Protein AF-A0A9N9PGK3-F1 (afdb_monomer_lite)

pLDDT: mean 78.23, std 16.12, range [31.42, 96.44]

Radius of gyration: 24.29 Å; chains: 1; bounding box: 51×42×62 Å

Foldseek 3Di:
DPDLVVLQVVVCVPCPPPVNVVVLVPAAEEDADDPPNLVSLVQLLVCCVPCPPVDPRDPSSVSYDRDHDPVRVVQCVLQVVCLVPVVVLQVVVCVVVPPDGADSRHDSVSSVVSVVCVVVVCVVCVCVVVVVVCPVVVVVLLVVLCVVCPPVWDFDDDPPFIWIQDRSVNDTDGPVPDDLDDDDPDDWDPPAPGDDPDGPDDPDDDDD

Secondary structure (DSSP, 8-state):
--SHHHHHHHHHHHHTSHHHHHHHHH--EEEE--TTHHHHHHHHHHHHHHHGGGSS--GGGGGEEEE--HHHHHHHHHHHHHHHTHHHHHHHHHHHHTTPPPPSS--HHHHHHHHHHHHHHHHHHHHHHHSSTHHHHHHHHHHHHHHHTTT--EEEEETTEEEEEETTTTEEEEGGGS-TTS--SSPPPSSSSS--SS----------

Organism: NCBI:txid1348616

Structure (mmCIF, N/CA/C/O backbone):
data_AF-A0A9N9PGK3-F1
#
_entry.id   AF-A0A9N9PGK3-F1
#
loop_
_atom_site.group_PDB
_atom_site.id
_atom_site.type_symbol
_atom_site.label_atom_id
_atom_site.label_alt_id
_atom_site.label_comp_id
_atom_site.label_asym_id
_atom_site.label_entity_id
_atom_site.label_seq_id
_atom_site.pdbx_PDB_ins_code
_atom_site.Cartn_x
_atom_site.Cartn_y
_atom_site.Cartn_z
_atom_site.occupancy
_atom_site.B_iso_or_equiv
_atom_site.auth_seq_id
_atom_site.auth_comp_id
_atom_site.auth_asym_id
_atom_site.auth_atom_id
_atom_site.pdbx_PDB_model_num
ATOM 1 N N . LEU A 1 1 ? -9.324 -6.223 -19.507 1.00 62.16 1 LEU A N 1
ATOM 2 C CA . LEU A 1 1 ? -8.079 -6.910 -19.917 1.00 62.16 1 LEU A CA 1
ATOM 3 C C . LEU A 1 1 ? -7.833 -8.065 -18.956 1.00 62.16 1 LEU A C 1
ATOM 5 O O . LEU A 1 1 ? -7.739 -7.811 -17.762 1.00 62.16 1 LEU A O 1
ATOM 9 N N . HIS A 1 2 ? -7.769 -9.306 -19.444 1.00 76.88 2 HIS A N 1
ATOM 10 C CA . HIS A 1 2 ? -7.703 -10.498 -18.578 1.00 76.88 2 HIS A CA 1
ATOM 11 C C . HIS A 1 2 ? -6.480 -11.397 -18.832 1.00 76.88 2 HIS A C 1
ATOM 13 O O . HIS A 1 2 ? -6.381 -12.463 -18.239 1.00 76.88 2 HIS A O 1
ATOM 19 N N . SER A 1 3 ? -5.537 -10.973 -19.677 1.00 83.50 3 SER A N 1
ATOM 20 C CA . SER A 1 3 ? -4.296 -11.701 -19.967 1.00 83.50 3 SER A CA 1
ATOM 21 C C . SER A 1 3 ? -3.123 -10.737 -20.124 1.00 83.50 3 SER A C 1
ATOM 23 O O . SER A 1 3 ? -3.325 -9.555 -20.413 1.00 83.50 3 SER A O 1
ATOM 25 N N . MET A 1 4 ? -1.897 -11.241 -19.958 1.00 83.19 4 MET A N 1
ATOM 26 C CA . MET A 1 4 ? -0.677 -10.452 -20.156 1.00 83.19 4 MET A CA 1
ATOM 27 C C . MET A 1 4 ? -0.608 -9.869 -21.573 1.00 83.19 4 MET A C 1
ATOM 29 O O . MET A 1 4 ? -0.326 -8.684 -21.717 1.00 83.19 4 MET A O 1
ATOM 33 N N . ASP A 1 5 ? -0.977 -10.644 -22.594 1.00 85.81 5 ASP A N 1
ATOM 34 C CA . ASP A 1 5 ? -0.954 -10.201 -23.995 1.00 85.81 5 ASP A CA 1
ATOM 35 C C . ASP A 1 5 ? -1.935 -9.064 -24.266 1.00 85.81 5 ASP A C 1
ATOM 37 O O . ASP A 1 5 ? -1.618 -8.118 -24.984 1.00 85.81 5 ASP A O 1
ATOM 41 N N . ALA A 1 6 ? -3.119 -9.102 -23.644 1.00 87.12 6 ALA A N 1
ATOM 42 C CA . ALA A 1 6 ? -4.068 -8.001 -23.744 1.00 87.12 6 ALA A CA 1
ATOM 43 C C . ALA A 1 6 ? -3.482 -6.710 -23.146 1.00 87.12 6 ALA A C 1
ATOM 45 O O . ALA A 1 6 ? -3.697 -5.631 -23.698 1.00 87.12 6 ALA A O 1
ATOM 46 N N . TYR A 1 7 ? -2.722 -6.821 -22.046 1.00 86.06 7 TYR A N 1
ATOM 47 C CA . TYR A 1 7 ? -2.022 -5.686 -21.432 1.00 86.06 7 TYR A CA 1
ATOM 48 C C . TYR A 1 7 ? -0.898 -5.186 -22.321 1.00 86.06 7 TYR A C 1
ATOM 50 O O . TYR A 1 7 ? -0.853 -3.993 -22.589 1.00 86.06 7 TYR A O 1
ATOM 58 N N . LEU A 1 8 ? -0.060 -6.073 -22.849 1.00 87.88 8 LEU A N 1
ATOM 59 C CA . LEU A 1 8 ? 1.010 -5.707 -23.773 1.00 87.88 8 LEU A CA 1
ATOM 60 C C . LEU A 1 8 ? 0.476 -5.035 -25.039 1.00 87.88 8 LEU A C 1
ATOM 62 O O . LEU A 1 8 ? 1.015 -4.020 -25.458 1.00 87.88 8 LEU A O 1
ATOM 66 N N . LYS A 1 9 ? -0.632 -5.523 -25.604 1.00 90.19 9 LYS A N 1
ATOM 67 C CA . LYS A 1 9 ? -1.273 -4.897 -26.766 1.00 90.19 9 LYS A CA 1
ATOM 68 C C . LYS A 1 9 ? -1.746 -3.475 -26.458 1.00 90.19 9 LYS A C 1
ATOM 70 O O . LYS A 1 9 ? -1.498 -2.559 -27.241 1.00 90.19 9 LYS A O 1
ATOM 75 N N . ALA A 1 10 ? -2.401 -3.280 -25.313 1.00 88.38 10 ALA A N 1
ATOM 76 C CA . ALA A 1 10 ? -2.813 -1.950 -24.878 1.00 88.38 10 ALA A CA 1
ATOM 77 C C . ALA A 1 10 ? -1.600 -1.041 -24.633 1.00 88.38 10 ALA A C 1
ATOM 79 O O . ALA A 1 10 ? -1.618 0.104 -25.070 1.00 88.38 10 ALA A O 1
ATOM 80 N N . ILE A 1 11 ? -0.544 -1.575 -24.008 1.00 87.12 11 ILE A N 1
ATOM 81 C CA . ILE A 1 11 ? 0.718 -0.875 -23.748 1.00 87.12 11 ILE A CA 1
ATOM 82 C C . ILE A 1 11 ? 1.368 -0.406 -25.048 1.00 87.12 11 ILE A C 1
ATOM 84 O O . ILE A 1 11 ? 1.609 0.786 -25.222 1.00 87.12 11 ILE A O 1
ATOM 88 N N . ASN A 1 12 ? 1.532 -1.316 -26.005 1.00 87.44 12 ASN A N 1
ATOM 89 C CA . ASN A 1 12 ? 2.129 -1.023 -27.306 1.00 87.44 12 ASN A CA 1
ATOM 90 C C . ASN A 1 12 ? 1.396 0.074 -28.064 1.00 87.44 12 ASN A C 1
ATOM 92 O O . ASN A 1 12 ? 2.033 0.874 -28.741 1.00 87.44 12 ASN A O 1
ATOM 96 N N . THR A 1 13 ? 0.070 0.133 -27.931 1.00 88.81 13 THR A N 1
ATOM 97 C CA . THR A 1 13 ? -0.741 1.128 -28.642 1.00 88.81 13 THR A CA 1
ATOM 98 C C . THR A 1 13 ? -0.315 2.556 -28.286 1.00 88.81 13 THR A C 1
ATOM 100 O O . THR A 1 13 ? -0.320 3.425 -29.152 1.00 88.81 13 THR A O 1
ATOM 103 N N . TYR A 1 14 ? 0.087 2.809 -27.036 1.00 85.56 14 TYR A N 1
ATOM 104 C CA . TYR A 1 14 ? 0.522 4.139 -26.610 1.00 85.56 14 TYR A CA 1
ATOM 105 C C . TYR A 1 14 ? 2.042 4.308 -26.580 1.00 85.56 14 TYR A C 1
ATOM 107 O O . TYR A 1 14 ? 2.523 5.401 -26.863 1.00 85.56 14 TYR A O 1
ATOM 115 N N . THR A 1 15 ? 2.825 3.266 -26.285 1.00 86.00 15 THR A N 1
ATOM 116 C CA . THR A 1 15 ? 4.294 3.391 -26.258 1.00 86.00 15 THR A CA 1
ATOM 117 C C . THR A 1 15 ? 4.896 3.629 -27.643 1.00 86.00 15 THR A C 1
ATOM 119 O O . THR A 1 15 ? 5.986 4.185 -27.739 1.00 86.00 15 THR A O 1
ATOM 122 N N . GLN A 1 16 ? 4.176 3.279 -28.714 1.00 85.50 16 GLN A N 1
ATOM 123 C CA . GLN A 1 16 ? 4.568 3.580 -30.095 1.00 85.50 16 GLN A CA 1
ATOM 124 C C . GLN A 1 16 ? 4.377 5.053 -30.490 1.00 85.50 16 GLN A C 1
ATOM 126 O O . GLN A 1 16 ? 4.915 5.480 -31.512 1.00 85.50 16 GLN A O 1
ATOM 131 N N . LEU A 1 17 ? 3.647 5.852 -29.705 1.00 90.88 17 LEU A N 1
ATOM 132 C CA . LEU A 1 17 ? 3.513 7.283 -29.970 1.00 90.88 17 LEU A CA 1
ATOM 133 C C . LEU A 1 17 ? 4.849 7.983 -29.706 1.00 90.88 17 LEU A C 1
ATOM 135 O O . LEU A 1 17 ? 5.404 7.883 -28.613 1.00 90.88 17 LEU A O 1
ATOM 139 N N . GLN A 1 18 ? 5.345 8.736 -30.690 1.00 89.88 18 GLN A N 1
ATOM 140 C CA . GLN A 1 18 ? 6.685 9.332 -30.645 1.00 89.88 18 GLN A CA 1
ATOM 141 C C . GLN A 1 18 ? 6.916 10.218 -29.411 1.00 89.88 18 GLN A C 1
ATOM 143 O O . GLN A 1 18 ? 7.983 10.161 -28.802 1.00 89.88 18 GLN A O 1
ATOM 148 N N . SER A 1 19 ? 5.909 10.997 -29.007 1.00 90.31 19 SER A N 1
ATOM 149 C CA . SER A 1 19 ? 5.967 11.841 -27.807 1.00 90.31 19 SER A CA 1
ATOM 150 C C . SER A 1 19 ? 6.123 11.018 -26.526 1.00 90.31 19 SER A C 1
ATOM 152 O O . SER A 1 19 ? 6.933 11.350 -25.662 1.00 90.31 19 SER A O 1
ATOM 154 N N . ILE A 1 20 ? 5.391 9.907 -26.421 1.00 90.50 20 ILE A N 1
ATOM 155 C CA . ILE A 1 20 ? 5.471 8.990 -25.282 1.00 90.50 20 ILE A CA 1
ATOM 156 C C . ILE A 1 20 ? 6.810 8.259 -25.292 1.00 90.50 20 ILE A C 1
ATOM 158 O O . ILE A 1 20 ? 7.451 8.163 -24.252 1.00 90.50 20 ILE A O 1
ATOM 162 N N . LYS A 1 21 ? 7.285 7.805 -26.453 1.00 89.44 21 LYS A N 1
ATOM 163 C CA . LYS A 1 21 ? 8.585 7.140 -26.576 1.00 89.44 21 LYS A CA 1
ATOM 164 C C . LYS A 1 21 ? 9.740 8.047 -26.142 1.00 89.44 21 LYS A C 1
ATOM 166 O O . LYS A 1 21 ? 10.593 7.626 -25.365 1.00 89.44 21 LYS A O 1
ATOM 171 N N . GLN A 1 22 ? 9.734 9.310 -26.572 1.00 91.94 22 GLN A N 1
ATOM 172 C CA . GLN A 1 22 ? 10.704 10.314 -26.119 1.00 91.94 22 GLN A CA 1
ATOM 173 C C . GLN A 1 22 ? 10.636 10.529 -24.603 1.00 91.94 22 GLN A C 1
ATOM 175 O O . GLN A 1 22 ? 11.673 10.572 -23.944 1.00 91.94 22 GLN A O 1
ATOM 180 N N . TYR A 1 23 ? 9.428 10.605 -24.042 1.00 93.25 23 TYR A N 1
ATOM 181 C CA . TYR A 1 23 ? 9.237 10.744 -22.602 1.00 93.25 23 TYR A CA 1
ATOM 182 C C . TYR A 1 23 ? 9.777 9.531 -21.828 1.00 93.25 23 TYR A C 1
ATOM 184 O O . TYR A 1 23 ? 10.544 9.692 -20.882 1.00 93.25 23 TYR A O 1
ATOM 192 N N . LEU A 1 24 ? 9.436 8.313 -22.252 1.00 92.00 24 LEU A N 1
ATOM 193 C CA . LEU A 1 24 ? 9.866 7.068 -21.609 1.00 92.00 24 LEU A CA 1
ATOM 194 C C . LEU A 1 24 ? 11.381 6.834 -21.716 1.00 92.00 24 LEU A C 1
ATOM 196 O O . LEU A 1 24 ? 11.961 6.176 -20.857 1.00 92.00 24 LEU A O 1
ATOM 200 N N . ASN A 1 25 ? 12.055 7.410 -22.715 1.00 88.94 25 ASN A N 1
ATOM 201 C CA . ASN A 1 25 ? 13.519 7.379 -22.783 1.00 88.94 25 ASN A CA 1
ATOM 202 C C . ASN A 1 25 ? 14.187 8.182 -21.655 1.00 88.94 25 ASN A C 1
ATOM 204 O O . ASN A 1 25 ? 15.293 7.835 -21.239 1.00 88.94 25 ASN A O 1
ATOM 208 N N . LEU A 1 26 ? 13.521 9.227 -21.156 1.00 93.06 26 LEU A N 1
ATOM 209 C CA . LEU A 1 26 ? 14.053 10.144 -20.144 1.00 93.06 26 LEU A CA 1
ATOM 210 C C . LEU A 1 26 ? 13.518 9.857 -18.736 1.00 93.06 26 LEU A C 1
ATOM 212 O O . LEU A 1 26 ? 14.213 10.106 -17.752 1.00 93.06 26 LEU A O 1
ATOM 216 N N . PHE A 1 27 ? 12.299 9.329 -18.628 1.00 92.44 27 PHE A N 1
ATOM 217 C CA . PHE A 1 27 ? 11.571 9.225 -17.368 1.00 92.44 27 PHE A CA 1
ATOM 218 C C . PHE A 1 27 ? 11.046 7.817 -17.098 1.00 92.44 27 PHE A C 1
ATOM 220 O O . PHE A 1 27 ? 10.791 7.022 -18.000 1.00 92.44 27 PHE A O 1
ATOM 227 N N . ILE A 1 28 ? 10.844 7.536 -15.812 1.00 90.88 28 ILE A N 1
ATOM 228 C CA . ILE A 1 28 ? 10.164 6.336 -15.333 1.00 90.88 28 ILE A CA 1
ATOM 229 C C . ILE A 1 28 ? 8.743 6.728 -14.930 1.00 90.88 28 ILE A C 1
ATOM 231 O O . ILE A 1 28 ? 8.542 7.708 -14.214 1.00 90.88 28 ILE A O 1
ATOM 235 N N . VAL A 1 29 ? 7.758 5.950 -15.371 1.00 90.31 29 VAL A N 1
ATOM 236 C CA . VAL A 1 29 ? 6.340 6.225 -15.156 1.00 90.31 29 VAL A CA 1
ATOM 237 C C . VAL A 1 29 ? 5.768 5.286 -14.095 1.00 90.31 29 VAL A C 1
ATOM 239 O O . VAL A 1 29 ? 5.774 4.063 -14.271 1.00 90.31 29 VAL A O 1
ATOM 242 N N . PRO A 1 30 ? 5.225 5.820 -12.991 1.00 90.38 30 PRO A N 1
ATOM 243 C CA . PRO A 1 30 ? 4.438 5.023 -12.068 1.00 90.38 30 PRO A CA 1
ATOM 244 C C . PRO A 1 30 ? 3.131 4.584 -12.739 1.00 90.38 30 PRO A C 1
ATOM 246 O O . PRO A 1 30 ? 2.389 5.411 -13.263 1.00 90.38 30 PRO A O 1
ATOM 249 N N . VAL A 1 31 ? 2.828 3.287 -12.696 1.00 88.69 31 VAL A N 1
ATOM 250 C CA . VAL A 1 31 ? 1.586 2.727 -13.241 1.00 88.69 31 VAL A CA 1
ATOM 251 C C . VAL A 1 31 ? 0.719 2.223 -12.090 1.00 88.69 31 VAL A C 1
ATOM 253 O O . VAL A 1 31 ? 0.887 1.079 -11.649 1.00 88.69 31 VAL A O 1
ATOM 256 N N . PRO A 1 32 ? -0.184 3.070 -11.560 1.00 87.69 32 PRO A N 1
ATOM 257 C CA . PRO A 1 32 ? -1.151 2.644 -10.565 1.00 87.69 32 PRO A CA 1
ATOM 258 C C . PRO A 1 32 ? -2.165 1.707 -11.221 1.00 87.69 32 PRO A C 1
ATOM 260 O O . PRO A 1 32 ? -2.935 2.110 -12.090 1.00 87.69 32 PRO A O 1
ATOM 263 N N . ALA A 1 33 ? -2.168 0.448 -10.801 1.00 84.56 33 ALA A N 1
ATOM 264 C CA . ALA A 1 33 ? -3.082 -0.560 -11.304 1.00 84.56 33 ALA A CA 1
ATOM 265 C C . ALA A 1 33 ? -3.538 -1.482 -10.177 1.00 84.56 33 ALA A C 1
ATOM 267 O O . ALA A 1 33 ? -2.795 -1.784 -9.243 1.00 84.56 33 ALA A O 1
ATOM 268 N N . ASP A 1 34 ? -4.770 -1.953 -10.301 1.00 83.12 34 ASP A N 1
ATOM 269 C CA . ASP A 1 34 ? -5.312 -2.994 -9.441 1.00 83.12 34 ASP A CA 1
ATOM 270 C C . ASP A 1 34 ? -4.854 -4.384 -9.873 1.00 83.12 34 ASP A C 1
ATOM 272 O O . ASP A 1 34 ? -4.259 -4.562 -10.939 1.00 83.12 34 ASP A O 1
ATOM 276 N N . PHE A 1 35 ? -5.150 -5.400 -9.064 1.00 79.62 35 PHE A N 1
ATOM 277 C CA . PHE A 1 35 ? -5.035 -6.777 -9.531 1.00 79.62 35 PHE A CA 1
ATOM 278 C C . PHE A 1 35 ? -6.099 -7.043 -10.619 1.00 79.62 35 PHE A C 1
ATOM 280 O O . PHE A 1 35 ? -7.269 -6.743 -10.391 1.00 79.62 35 PHE A O 1
ATOM 287 N N . PRO A 1 36 ? -5.747 -7.617 -11.786 1.00 82.38 36 PRO A N 1
ATO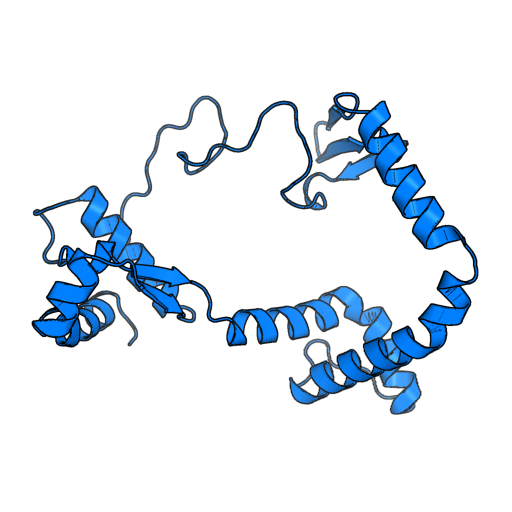M 288 C CA . PRO A 1 36 ? -4.457 -8.212 -12.136 1.00 82.38 36 PRO A CA 1
ATOM 289 C C . PRO A 1 36 ? -3.523 -7.295 -12.954 1.00 82.38 36 PRO A C 1
ATOM 291 O O . PRO A 1 36 ? -2.445 -7.730 -13.348 1.00 82.38 36 PRO A O 1
ATOM 294 N N . GLY A 1 37 ? -3.889 -6.041 -13.222 1.00 82.62 37 GLY A N 1
ATOM 295 C CA . GLY A 1 37 ? -3.067 -5.102 -13.995 1.00 82.62 37 GLY A CA 1
ATOM 296 C C . GLY A 1 37 ? -1.665 -4.887 -13.419 1.00 82.62 37 GLY A C 1
ATOM 297 O O . GLY A 1 37 ? -0.685 -4.983 -14.156 1.00 82.62 37 GLY A O 1
ATOM 298 N N . GLN A 1 38 ? -1.543 -4.717 -12.098 1.00 84.56 38 GLN A N 1
ATOM 299 C CA . GLN A 1 38 ? -0.230 -4.646 -11.443 1.00 84.56 38 GLN A CA 1
ATOM 300 C C . GLN A 1 38 ? 0.580 -5.935 -11.662 1.00 84.56 38 GLN A C 1
ATOM 302 O O . GLN A 1 38 ? 1.785 -5.887 -11.915 1.00 84.56 38 GLN A O 1
ATOM 307 N N . LEU A 1 39 ? -0.083 -7.095 -11.578 1.00 86.19 39 LEU A N 1
ATOM 308 C CA . LEU A 1 39 ? 0.546 -8.402 -11.749 1.00 86.19 39 LEU A CA 1
ATOM 309 C C . LEU A 1 39 ? 1.089 -8.570 -13.171 1.00 86.19 39 LEU A C 1
ATOM 311 O O . LEU A 1 39 ? 2.238 -8.974 -13.332 1.00 86.19 39 LEU A O 1
ATOM 315 N N . TYR A 1 40 ? 0.283 -8.285 -14.194 1.00 89.75 40 TYR A N 1
ATOM 316 C CA . TYR A 1 40 ? 0.672 -8.533 -15.582 1.00 89.75 40 TYR A CA 1
ATOM 317 C C . TYR A 1 40 ? 1.762 -7.583 -16.073 1.00 89.75 40 TYR A C 1
ATOM 319 O O . TYR A 1 40 ? 2.685 -8.043 -16.736 1.00 89.75 40 TYR A O 1
ATOM 327 N N . ILE A 1 41 ? 1.729 -6.305 -15.683 1.00 87.88 41 ILE A N 1
ATOM 328 C CA . ILE A 1 41 ? 2.813 -5.363 -16.010 1.00 87.88 41 ILE A CA 1
ATOM 329 C C . ILE A 1 41 ? 4.110 -5.796 -15.324 1.00 87.88 41 ILE A C 1
ATOM 331 O O . ILE A 1 41 ? 5.157 -5.867 -15.961 1.00 87.88 41 ILE A O 1
ATOM 335 N N . ARG A 1 42 ? 4.043 -6.181 -14.043 1.00 90.00 42 ARG A N 1
ATOM 336 C CA . ARG A 1 42 ? 5.210 -6.707 -13.322 1.00 90.00 42 ARG A CA 1
ATOM 337 C C . ARG A 1 42 ? 5.772 -7.964 -13.989 1.00 90.00 42 ARG A C 1
ATOM 339 O O . ARG A 1 42 ? 6.986 -8.100 -14.092 1.00 90.00 42 ARG A O 1
ATOM 346 N N . ARG A 1 43 ? 4.909 -8.874 -14.447 1.00 88.69 43 ARG A N 1
ATOM 347 C CA . ARG A 1 43 ? 5.318 -10.081 -15.183 1.00 88.69 43 ARG A CA 1
ATOM 348 C C . ARG A 1 43 ? 5.986 -9.741 -16.512 1.00 88.69 43 ARG A C 1
ATOM 350 O O . ARG A 1 43 ? 7.024 -10.320 -16.798 1.00 88.69 43 ARG A O 1
ATOM 357 N N . ALA A 1 44 ? 5.436 -8.799 -17.274 1.00 87.81 44 ALA A N 1
ATOM 358 C CA . ALA A 1 44 ? 6.016 -8.353 -18.536 1.00 87.81 44 ALA A CA 1
ATOM 359 C C . ALA A 1 44 ? 7.417 -7.745 -18.355 1.00 87.81 44 ALA A C 1
ATOM 361 O O . ALA A 1 44 ? 8.329 -8.090 -19.099 1.00 87.81 44 ALA A O 1
ATOM 362 N N . ILE A 1 45 ? 7.608 -6.911 -17.325 1.00 88.75 45 ILE A N 1
ATOM 363 C CA . ILE A 1 45 ? 8.924 -6.351 -16.972 1.00 88.75 45 ILE A CA 1
ATOM 364 C C . ILE A 1 45 ? 9.918 -7.470 -16.658 1.00 88.75 45 ILE A C 1
ATOM 366 O O . ILE A 1 45 ? 11.023 -7.479 -17.189 1.00 88.75 45 ILE A O 1
ATOM 370 N N . VAL A 1 46 ? 9.525 -8.432 -15.816 1.00 88.31 46 VAL A N 1
ATOM 371 C CA . VAL A 1 46 ? 10.392 -9.563 -15.453 1.00 88.31 46 VAL A CA 1
ATOM 372 C C . VAL A 1 46 ? 10.752 -10.396 -16.682 1.00 88.31 46 VAL A C 1
ATOM 374 O O . VAL A 1 46 ? 11.923 -10.691 -16.878 1.00 88.31 46 VAL A O 1
ATOM 377 N N . HIS A 1 47 ? 9.777 -10.731 -17.529 1.00 85.81 47 HIS A N 1
ATOM 378 C CA . HIS A 1 47 ? 10.013 -11.460 -18.778 1.00 85.81 47 HIS A CA 1
ATOM 379 C C . HIS A 1 47 ? 11.010 -10.739 -19.684 1.00 85.81 47 HIS A C 1
ATOM 381 O O . HIS A 1 47 ? 11.986 -11.346 -20.119 1.00 85.81 47 HIS A O 1
ATOM 387 N N . LYS A 1 48 ? 10.822 -9.433 -19.899 1.00 87.62 48 LYS A N 1
ATOM 388 C CA . LYS A 1 48 ? 11.725 -8.625 -20.724 1.00 87.62 48 LYS A CA 1
ATOM 389 C C . LYS A 1 48 ? 13.145 -8.558 -20.153 1.00 87.62 48 LYS A C 1
ATOM 391 O O . LYS A 1 48 ? 14.102 -8.672 -20.907 1.00 87.62 48 LYS A O 1
ATOM 396 N N . LEU A 1 49 ? 13.295 -8.426 -18.834 1.00 86.25 49 LEU A N 1
ATOM 397 C CA . LEU A 1 49 ? 14.611 -8.431 -18.179 1.00 86.25 49 LEU A CA 1
ATOM 398 C C . LEU A 1 49 ? 15.321 -9.790 -18.267 1.00 86.25 49 LEU A C 1
ATOM 400 O O . LEU A 1 49 ? 16.545 -9.824 -18.322 1.00 86.25 49 LEU A O 1
ATOM 404 N N . MET A 1 50 ? 14.572 -10.896 -18.245 1.00 79.88 50 MET A N 1
ATOM 405 C CA . MET A 1 50 ? 15.138 -12.252 -18.206 1.00 79.88 50 MET A CA 1
ATOM 406 C C . MET A 1 50 ? 15.511 -12.788 -19.586 1.00 79.88 50 MET A C 1
ATOM 408 O O . MET A 1 50 ? 16.532 -13.451 -19.734 1.00 79.88 50 MET A O 1
ATOM 412 N N . LEU A 1 51 ? 14.672 -12.524 -20.582 1.00 80.44 51 LEU A N 1
ATOM 413 C CA . LEU A 1 51 ? 14.798 -13.083 -21.927 1.00 80.44 51 LEU A CA 1
ATOM 414 C C . LEU A 1 51 ? 15.344 -12.053 -22.937 1.00 80.44 51 LEU A C 1
ATOM 416 O O . LEU A 1 51 ? 15.707 -12.416 -24.054 1.00 80.44 51 LEU A O 1
ATOM 420 N N . GLY A 1 52 ? 15.427 -10.772 -22.559 1.00 82.44 52 GLY A N 1
ATOM 421 C CA . GLY A 1 52 ? 15.970 -9.704 -23.398 1.00 82.44 52 GLY A CA 1
ATOM 422 C C . GLY A 1 52 ? 15.256 -9.604 -24.748 1.00 82.44 52 GLY A C 1
ATOM 423 O O . GLY A 1 52 ? 14.025 -9.499 -24.817 1.00 82.44 52 GLY A O 1
ATOM 424 N N . ASP A 1 53 ? 16.038 -9.667 -25.824 1.00 82.19 53 ASP A N 1
ATOM 425 C CA . ASP A 1 53 ? 15.555 -9.588 -27.210 1.00 82.19 53 ASP A CA 1
ATOM 426 C C . ASP A 1 53 ? 14.908 -10.885 -27.713 1.00 82.19 53 ASP A C 1
ATOM 428 O O . ASP A 1 53 ? 14.320 -10.906 -28.790 1.00 82.19 53 ASP A O 1
ATOM 432 N N . GLN A 1 54 ? 14.946 -11.966 -26.925 1.00 79.12 54 GLN A N 1
ATOM 433 C CA . GLN A 1 54 ? 14.246 -13.215 -27.252 1.00 79.12 54 GLN A CA 1
ATOM 434 C C . GLN A 1 54 ? 12.722 -13.107 -27.049 1.00 79.12 54 GLN A C 1
ATOM 436 O O . GLN A 1 54 ? 11.991 -14.052 -27.339 1.00 79.12 54 GLN A O 1
ATOM 441 N N . THR A 1 55 ? 12.220 -11.967 -26.556 1.00 84.12 55 THR A N 1
ATOM 442 C CA . THR A 1 55 ? 10.785 -11.706 -26.360 1.00 84.12 55 THR A CA 1
ATOM 443 C C . THR A 1 55 ? 10.263 -10.656 -27.326 1.00 84.12 55 THR A C 1
ATOM 445 O O . THR A 1 55 ? 10.966 -9.717 -27.685 1.00 84.12 55 THR A O 1
ATOM 448 N N . SER A 1 56 ? 8.974 -10.741 -27.657 1.00 85.44 56 SER A N 1
ATOM 449 C CA . SER A 1 56 ? 8.250 -9.696 -28.394 1.00 85.44 56 SER A CA 1
ATOM 450 C C . SER A 1 56 ? 7.862 -8.488 -27.525 1.00 85.44 56 SER A C 1
ATOM 452 O O . SER A 1 56 ? 7.125 -7.609 -27.978 1.00 85.44 56 SER A O 1
ATOM 454 N N . ILE A 1 57 ? 8.320 -8.441 -26.267 1.00 87.19 57 ILE A N 1
ATOM 455 C CA . ILE A 1 57 ? 7.989 -7.372 -25.325 1.00 87.19 57 ILE A CA 1
ATOM 456 C C . ILE A 1 57 ? 8.883 -6.151 -25.622 1.00 87.19 57 ILE A C 1
ATOM 458 O O . ILE A 1 57 ? 10.108 -6.294 -25.680 1.00 87.19 57 ILE A O 1
ATOM 462 N N . PRO A 1 58 ? 8.310 -4.945 -25.781 1.00 87.44 58 PRO A N 1
ATOM 463 C CA . PRO A 1 58 ? 9.098 -3.740 -26.031 1.00 87.44 58 PRO A CA 1
ATOM 464 C C . PRO A 1 58 ? 9.923 -3.298 -24.820 1.00 87.44 58 PRO A C 1
ATOM 466 O O . PRO A 1 58 ? 9.512 -3.485 -23.673 1.00 87.44 58 PRO A O 1
ATOM 469 N N . ASP A 1 59 ? 11.041 -2.620 -25.077 1.00 88.56 59 ASP A N 1
ATOM 470 C CA . ASP A 1 59 ? 11.920 -2.051 -24.043 1.00 88.56 59 ASP A CA 1
ATOM 471 C C . ASP A 1 59 ? 11.223 -0.979 -23.199 1.00 88.56 59 ASP A C 1
ATOM 473 O O . ASP A 1 59 ? 11.546 -0.787 -22.025 1.00 88.56 59 ASP A O 1
ATOM 477 N N . GLU A 1 60 ? 10.220 -0.307 -23.768 1.00 90.94 60 GLU A N 1
ATOM 478 C CA . GLU A 1 60 ? 9.427 0.712 -23.090 1.00 90.94 60 GLU A CA 1
ATOM 479 C C . GLU A 1 60 ? 8.743 0.168 -21.824 1.00 90.94 60 GLU A C 1
ATOM 481 O O . GLU A 1 60 ? 8.511 0.933 -20.887 1.00 90.94 60 GLU A O 1
ATOM 486 N N . ILE A 1 61 ? 8.492 -1.148 -21.728 1.00 90.00 61 ILE A N 1
ATOM 487 C CA . ILE A 1 61 ? 7.913 -1.758 -20.522 1.00 90.00 61 ILE A CA 1
ATOM 488 C C . ILE A 1 61 ? 8.790 -1.536 -19.281 1.00 90.00 61 ILE A C 1
ATOM 490 O O . ILE A 1 61 ? 8.274 -1.389 -18.174 1.00 90.00 61 ILE A O 1
ATOM 494 N N . LEU A 1 62 ? 10.115 -1.474 -19.460 1.00 91.50 62 LEU A N 1
ATOM 495 C CA . LEU A 1 62 ? 11.090 -1.318 -18.376 1.00 91.50 62 LEU A CA 1
ATOM 496 C C . LEU A 1 62 ? 11.029 0.073 -17.738 1.00 91.50 62 LEU A C 1
ATOM 498 O O . LEU A 1 62 ? 11.578 0.295 -16.660 1.00 91.50 62 LEU A O 1
ATOM 502 N N . ARG A 1 63 ? 10.344 1.012 -18.396 1.00 93.88 63 ARG A N 1
ATOM 503 C CA . ARG A 1 63 ? 10.132 2.381 -17.926 1.00 93.88 63 ARG A CA 1
ATOM 504 C C . ARG A 1 63 ? 8.913 2.497 -17.017 1.00 93.88 63 ARG A C 1
ATOM 506 O O . ARG A 1 63 ? 8.636 3.588 -16.534 1.00 93.88 63 ARG A O 1
ATOM 513 N N . PHE A 1 64 ? 8.199 1.404 -16.746 1.00 91.69 64 PHE A N 1
ATOM 514 C CA . PHE A 1 64 ? 7.041 1.402 -15.858 1.00 91.69 64 PHE A CA 1
ATOM 515 C C . PHE A 1 64 ? 7.360 0.866 -14.460 1.00 91.69 64 PHE A C 1
ATOM 517 O O . PHE A 1 64 ? 8.020 -0.157 -14.300 1.00 91.69 64 PHE A O 1
ATOM 524 N N . ILE A 1 65 ? 6.804 1.515 -13.431 1.00 91.88 65 ILE A N 1
ATOM 525 C CA . ILE A 1 65 ? 6.785 1.010 -12.050 1.00 91.88 65 ILE A CA 1
ATOM 526 C C . ILE A 1 65 ? 5.347 0.617 -11.693 1.00 91.88 65 ILE A C 1
ATOM 528 O O . ILE A 1 65 ? 4.544 1.493 -11.360 1.00 91.88 65 ILE A O 1
ATOM 532 N N . PRO A 1 66 ? 4.989 -0.680 -11.736 1.00 90.00 66 PRO A N 1
ATOM 533 C CA . PRO A 1 66 ? 3.653 -1.124 -11.367 1.00 90.00 66 PRO A CA 1
ATOM 534 C C . PRO A 1 66 ? 3.441 -0.998 -9.855 1.00 90.00 66 PRO A C 1
ATOM 536 O O . PRO A 1 66 ? 4.123 -1.643 -9.054 1.00 90.00 66 PRO A O 1
ATOM 539 N N . MET A 1 67 ? 2.446 -0.211 -9.453 1.00 87.88 67 MET A N 1
ATOM 540 C CA . MET A 1 67 ? 2.101 0.022 -8.049 1.00 87.88 67 MET A CA 1
ATOM 541 C C . MET A 1 67 ? 0.601 -0.120 -7.809 1.00 87.88 67 MET A C 1
ATOM 543 O O . MET A 1 67 ? -0.201 0.032 -8.726 1.00 87.88 67 MET A O 1
ATOM 547 N N . LEU A 1 68 ? 0.216 -0.381 -6.560 1.00 84.12 68 LEU A N 1
ATOM 548 C CA . LEU A 1 68 ? -1.185 -0.277 -6.159 1.00 84.12 68 LEU A CA 1
ATOM 549 C C . LEU A 1 68 ? -1.598 1.194 -6.176 1.00 84.12 68 LEU A C 1
ATOM 551 O O . LEU A 1 68 ? -0.899 2.047 -5.628 1.00 84.12 68 LEU A O 1
ATOM 555 N N . GLY A 1 69 ? -2.747 1.486 -6.783 1.00 83.56 69 GLY A N 1
ATOM 556 C CA . GLY A 1 69 ? -3.275 2.846 -6.807 1.00 83.56 69 GLY A CA 1
ATOM 557 C C . GLY A 1 69 ? -3.545 3.375 -5.387 1.00 83.56 69 GLY A C 1
ATOM 558 O O . GLY A 1 69 ? -4.065 2.621 -4.557 1.00 83.56 69 GLY A O 1
ATOM 559 N N . PRO A 1 70 ? -3.274 4.663 -5.091 1.00 81.31 70 PRO A N 1
ATOM 560 C CA . PRO A 1 70 ? -3.517 5.250 -3.767 1.00 81.31 70 PRO A CA 1
ATOM 561 C C . PRO A 1 70 ? -4.955 5.061 -3.269 1.00 81.31 70 PRO A C 1
ATOM 563 O O . PRO A 1 70 ? -5.188 4.838 -2.080 1.00 81.31 70 PRO A O 1
ATOM 566 N N . LEU A 1 71 ? -5.926 5.082 -4.188 1.00 84.88 71 LEU A N 1
ATOM 567 C CA . LEU A 1 71 ? -7.330 4.816 -3.887 1.00 84.88 71 LEU A CA 1
ATOM 568 C C . LEU A 1 71 ? -7.543 3.395 -3.351 1.00 84.88 71 LEU A C 1
ATOM 570 O O . LEU A 1 71 ? -8.215 3.215 -2.337 1.00 84.88 71 LEU A O 1
ATOM 574 N N . HIS A 1 72 ? -6.941 2.393 -3.988 1.00 83.06 72 HIS A N 1
ATOM 575 C CA . HIS A 1 72 ? -7.064 0.993 -3.586 1.00 83.06 72 HIS A CA 1
ATOM 576 C C . HIS A 1 72 ? -6.337 0.715 -2.279 1.00 83.06 72 HIS A C 1
ATOM 578 O O . HIS A 1 72 ? -6.882 0.043 -1.406 1.00 83.06 72 HIS A O 1
ATOM 584 N N . VAL A 1 73 ? -5.156 1.312 -2.088 1.00 85.12 73 VAL A N 1
ATOM 585 C CA . VAL A 1 73 ? -4.458 1.286 -0.797 1.00 85.12 73 VAL A CA 1
ATOM 586 C C . VAL A 1 73 ? -5.348 1.874 0.299 1.00 85.12 73 VAL A C 1
ATOM 588 O O . VAL A 1 73 ? -5.515 1.251 1.346 1.00 85.12 73 VAL A O 1
ATOM 591 N N . SER A 1 74 ? -5.979 3.025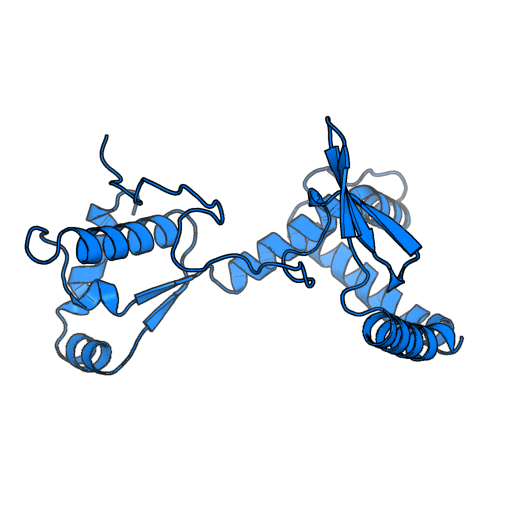 0.053 1.00 88.12 74 SER A N 1
ATOM 592 C CA . SER A 1 74 ? -6.904 3.661 0.997 1.00 88.12 74 SER A CA 1
ATOM 593 C C . SER A 1 74 ? -8.134 2.794 1.292 1.00 88.12 74 SER A C 1
ATOM 595 O O . SER A 1 74 ? -8.500 2.613 2.454 1.00 88.12 74 SER A O 1
ATOM 597 N N . LEU A 1 75 ? -8.781 2.223 0.272 1.00 85.75 75 LEU A N 1
ATOM 598 C CA . LEU A 1 75 ? -9.953 1.355 0.440 1.00 85.75 75 LEU A CA 1
ATOM 599 C C . LEU A 1 75 ? -9.611 0.084 1.227 1.00 85.75 75 LEU A C 1
ATOM 601 O O . LEU A 1 75 ? -10.291 -0.235 2.205 1.00 85.75 75 LEU A O 1
ATOM 605 N N . ASN A 1 76 ? -8.525 -0.594 0.852 1.00 86.06 76 ASN A N 1
ATOM 606 C CA . ASN A 1 76 ? -8.059 -1.802 1.526 1.00 86.06 76 ASN A CA 1
ATOM 607 C C . ASN A 1 76 ? -7.660 -1.512 2.970 1.00 86.06 76 ASN A C 1
ATOM 609 O O . ASN A 1 76 ? -8.009 -2.282 3.863 1.00 86.06 76 ASN A O 1
ATOM 613 N N . SER A 1 77 ? -6.986 -0.386 3.218 1.00 88.75 77 SER A N 1
ATOM 614 C CA . SER A 1 77 ? -6.598 0.028 4.569 1.00 88.75 77 SER A CA 1
ATOM 615 C C . SER A 1 77 ? -7.828 0.228 5.447 1.00 88.75 77 SER A C 1
ATOM 617 O O . SER A 1 77 ? -7.926 -0.387 6.502 1.00 88.75 77 SER A O 1
ATOM 619 N N . ARG A 1 78 ? -8.822 0.996 4.983 1.00 90.56 78 ARG A N 1
ATOM 620 C CA . ARG A 1 78 ? -10.052 1.269 5.744 1.00 90.56 78 ARG A CA 1
ATOM 621 C C . ARG A 1 78 ? -10.831 -0.004 6.068 1.00 90.56 78 ARG A C 1
ATOM 623 O O . ARG A 1 78 ? -11.239 -0.208 7.211 1.00 90.56 78 ARG A O 1
ATOM 630 N N . GLN A 1 79 ? -10.995 -0.890 5.087 1.00 89.25 79 GLN A N 1
ATOM 631 C CA . GLN A 1 79 ? -11.650 -2.183 5.301 1.00 89.25 79 GLN A CA 1
ATOM 632 C C . GLN A 1 79 ? -10.864 -3.067 6.277 1.00 89.25 79 GLN A C 1
ATOM 634 O O . GLN A 1 79 ? -11.451 -3.653 7.188 1.00 89.25 79 GLN A O 1
ATOM 639 N N . THR A 1 80 ? -9.539 -3.121 6.127 1.00 89.44 80 THR A N 1
ATOM 640 C CA . THR A 1 80 ? -8.655 -3.913 6.989 1.00 89.44 80 THR A CA 1
ATOM 641 C C . THR A 1 80 ? -8.691 -3.403 8.422 1.00 89.44 80 THR A C 1
ATOM 643 O O . THR A 1 80 ? -8.858 -4.203 9.333 1.00 89.44 80 THR A O 1
ATOM 646 N N . THR A 1 81 ? -8.621 -2.089 8.647 1.00 92.88 81 THR A N 1
ATOM 647 C CA . THR A 1 81 ? -8.703 -1.495 9.987 1.00 92.88 81 THR A CA 1
ATOM 648 C C . THR A 1 81 ? -9.997 -1.896 10.692 1.00 92.88 81 THR A C 1
ATOM 650 O O . THR A 1 81 ? -9.954 -2.362 11.831 1.00 92.88 81 THR A O 1
ATOM 653 N N . VAL A 1 82 ? -11.145 -1.786 10.016 1.00 92.81 82 VAL A N 1
ATOM 654 C CA . VAL A 1 82 ? -12.433 -2.174 10.612 1.00 92.81 82 VAL A CA 1
ATOM 655 C C . VAL A 1 82 ? -12.502 -3.679 10.877 1.00 92.81 82 VAL A C 1
ATOM 657 O O . VAL A 1 82 ? -13.032 -4.088 11.907 1.00 92.81 82 VAL A O 1
ATOM 660 N N . SER A 1 83 ? -11.932 -4.503 9.995 1.00 90.06 83 SER A N 1
ATOM 661 C CA . SER A 1 83 ? -11.902 -5.959 10.163 1.00 90.06 83 SER A CA 1
ATOM 662 C C . SER A 1 83 ? -10.978 -6.407 11.301 1.00 90.06 83 SER A C 1
ATOM 664 O O . SER A 1 83 ? -11.367 -7.248 12.107 1.00 90.06 83 SER A O 1
ATOM 666 N N . VAL A 1 84 ? -9.764 -5.858 11.385 1.00 92.75 84 VAL A N 1
ATOM 667 C CA . VAL A 1 84 ? -8.768 -6.195 12.418 1.00 92.75 84 VAL A CA 1
ATOM 668 C C . VAL A 1 84 ? -9.282 -5.795 13.798 1.00 92.75 84 VAL A C 1
ATOM 670 O O . VAL A 1 84 ? -9.210 -6.578 14.744 1.00 92.75 84 VAL A O 1
ATOM 673 N N . TYR A 1 85 ? -9.883 -4.610 13.905 1.00 94.12 85 TYR A N 1
ATOM 674 C CA . TYR A 1 85 ? -10.427 -4.090 15.157 1.00 94.12 85 TYR A CA 1
ATOM 675 C C . TYR A 1 85 ? -11.947 -4.273 15.261 1.00 94.12 85 TYR A C 1
ATOM 677 O O . TYR A 1 85 ? -12.627 -3.488 15.928 1.00 94.12 85 TYR A O 1
ATOM 685 N N . HIS A 1 86 ? -12.497 -5.326 14.640 1.00 93.81 86 HIS A N 1
ATOM 686 C CA . HIS A 1 86 ? -13.948 -5.548 14.553 1.00 93.81 86 HIS A CA 1
ATOM 687 C C . HIS A 1 86 ? -14.633 -5.499 15.918 1.00 93.81 86 HIS A C 1
ATOM 689 O O . HIS A 1 86 ? -15.666 -4.855 16.054 1.00 93.81 86 HIS A O 1
ATOM 695 N N . LYS A 1 87 ? -14.028 -6.070 16.969 1.00 94.06 87 LYS A N 1
ATOM 696 C CA . LYS A 1 87 ? -14.584 -6.026 18.336 1.00 94.06 87 LYS A CA 1
ATOM 697 C C . LYS A 1 87 ? -14.819 -4.598 18.838 1.00 94.06 87 LYS A C 1
ATOM 699 O O . LYS A 1 87 ? -15.864 -4.328 19.429 1.00 94.06 87 LYS A O 1
ATOM 704 N N . PHE A 1 88 ? -13.864 -3.696 18.614 1.00 95.00 88 PHE A N 1
ATOM 705 C CA . PHE A 1 88 ? -13.992 -2.285 18.979 1.00 95.00 88 PHE A CA 1
ATOM 706 C C . PHE A 1 88 ? -15.081 -1.612 18.139 1.00 95.00 88 PHE A C 1
ATOM 708 O O . PHE A 1 88 ? -16.016 -1.028 18.686 1.00 95.00 88 PHE A O 1
ATOM 715 N N . PHE A 1 89 ? -15.018 -1.773 16.816 1.00 95.06 89 PHE A N 1
ATOM 716 C CA . PHE A 1 89 ? -15.982 -1.154 15.909 1.00 95.06 89 PHE A CA 1
ATOM 717 C C . PHE A 1 89 ? -17.403 -1.696 16.077 1.00 95.06 89 PHE A C 1
ATOM 719 O O . PHE A 1 89 ? -18.358 -0.949 15.904 1.00 95.06 89 PHE A O 1
ATOM 726 N N . ASN A 1 90 ? -17.571 -2.953 16.486 1.00 95.00 90 ASN A N 1
ATOM 727 C CA . ASN A 1 90 ? -18.865 -3.536 16.825 1.00 95.00 90 ASN A CA 1
ATOM 728 C C . ASN A 1 90 ? -19.445 -2.903 18.098 1.00 95.00 90 ASN A C 1
ATOM 730 O O . ASN A 1 90 ? -20.641 -2.631 18.145 1.00 95.00 90 ASN A O 1
ATOM 734 N N . LYS A 1 91 ? -18.618 -2.613 19.114 1.00 94.62 91 LYS A N 1
ATOM 735 C CA . LYS A 1 91 ? -19.064 -1.866 20.305 1.00 94.62 91 LYS A CA 1
ATOM 736 C C . LYS A 1 91 ? -19.507 -0.449 19.935 1.00 94.62 91 LYS A C 1
ATOM 738 O O . LYS A 1 91 ? -20.605 -0.052 20.314 1.00 94.62 91 LYS A O 1
ATOM 743 N N . LEU A 1 92 ? -18.698 0.264 19.147 1.00 93.81 92 LEU A N 1
ATOM 744 C CA . LEU A 1 92 ? -19.030 1.605 18.650 1.00 93.81 92 LEU A CA 1
ATOM 745 C C . LEU A 1 92 ? -20.303 1.594 17.787 1.00 93.81 92 LEU A C 1
ATOM 747 O O . LEU A 1 92 ? -21.168 2.453 17.907 1.00 93.81 92 LEU A O 1
ATOM 751 N N . PHE A 1 93 ? -20.465 0.585 16.935 1.00 94.69 93 PHE A N 1
ATOM 752 C CA . PHE A 1 93 ? -21.670 0.422 16.131 1.00 94.69 93 PHE A CA 1
ATOM 753 C C . PHE A 1 93 ? -22.907 0.171 17.009 1.00 94.69 93 PHE A C 1
ATOM 755 O O . PHE A 1 93 ? -23.935 0.826 16.836 1.00 94.69 93 PHE A O 1
ATOM 762 N N . LYS A 1 94 ? -22.804 -0.725 18.000 1.00 94.19 94 LYS A N 1
ATOM 763 C CA . LYS A 1 94 ? -23.892 -1.030 18.943 1.00 94.19 94 LYS A CA 1
ATOM 764 C C . LYS A 1 94 ? -24.301 0.182 19.782 1.00 94.19 94 LYS A C 1
ATOM 766 O O . LYS A 1 94 ? -25.489 0.305 20.081 1.00 94.19 94 LYS A O 1
ATOM 771 N N . SER A 1 95 ? -23.370 1.074 20.133 1.00 92.25 95 SER A N 1
ATOM 772 C CA . SER A 1 95 ? -23.702 2.290 20.888 1.00 92.25 95 SER A CA 1
ATOM 773 C C . SER A 1 95 ? -24.538 3.280 20.075 1.00 92.25 95 SER A C 1
ATOM 775 O O . SER A 1 95 ? -25.361 3.985 20.648 1.00 92.25 95 SER A O 1
ATOM 777 N N . ILE A 1 96 ? -24.374 3.308 18.750 1.00 90.69 96 ILE A N 1
ATOM 778 C CA . ILE A 1 96 ? -25.110 4.224 17.865 1.00 90.69 96 ILE A CA 1
ATOM 779 C C . ILE A 1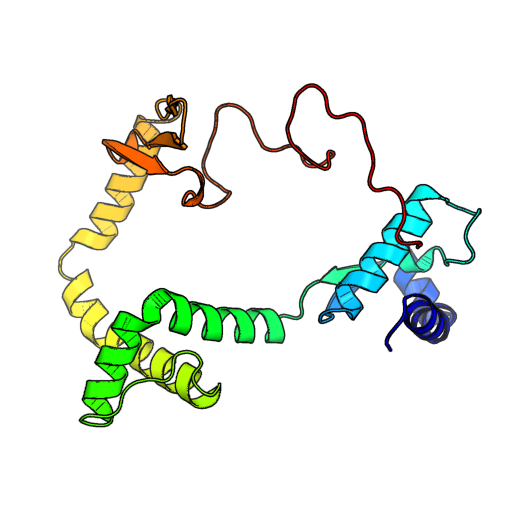 96 ? -26.439 3.605 17.410 1.00 90.69 96 ILE A C 1
ATOM 781 O O . ILE A 1 96 ? -27.474 4.264 17.443 1.00 90.69 96 ILE A O 1
ATOM 785 N N . TRP A 1 97 ? -26.439 2.324 17.020 1.00 89.00 97 TRP A N 1
ATOM 786 C CA . TRP A 1 97 ? -27.595 1.650 16.404 1.00 89.00 97 TRP A CA 1
ATOM 787 C C . TRP A 1 97 ? -28.267 0.594 17.294 1.00 89.00 97 TRP A C 1
ATOM 789 O O . TRP A 1 97 ? -28.851 -0.352 16.770 1.00 89.00 97 TRP A O 1
ATOM 799 N N . LYS A 1 98 ? -28.167 0.746 18.624 1.00 78.94 98 LYS A N 1
ATOM 800 C CA . LYS A 1 98 ? -28.875 -0.000 19.690 1.00 78.94 98 LYS A CA 1
ATOM 801 C C . LYS A 1 98 ? -29.363 -1.411 19.289 1.00 78.94 98 LYS A C 1
ATOM 803 O O . LYS A 1 98 ? -30.444 -1.572 18.731 1.00 78.94 98 LYS A O 1
ATOM 808 N N . LYS A 1 99 ? -28.600 -2.439 19.692 1.00 69.31 99 LYS A N 1
ATOM 809 C CA . LYS A 1 99 ? -28.861 -3.898 19.547 1.00 69.31 99 LYS A CA 1
ATOM 810 C C . LYS A 1 99 ? -28.564 -4.550 18.184 1.00 69.31 99 LYS A C 1
ATOM 812 O O . LYS A 1 99 ? -28.695 -5.766 18.087 1.00 69.31 99 LYS A O 1
ATOM 817 N N . LYS A 1 100 ? -28.098 -3.825 17.161 1.00 84.25 100 LYS A N 1
ATOM 818 C CA . LYS A 1 100 ? -27.642 -4.449 15.898 1.00 84.25 100 LYS A CA 1
ATOM 819 C C . LYS A 1 100 ? -26.155 -4.803 15.938 1.00 84.25 100 LYS A C 1
ATOM 821 O O . LYS A 1 100 ? -25.340 -4.000 16.385 1.00 84.25 100 LYS A O 1
ATOM 826 N N . GLU A 1 101 ? -25.800 -5.990 15.454 1.00 91.38 101 GLU A N 1
ATOM 827 C CA . GLU A 1 101 ? -24.399 -6.386 15.288 1.00 91.38 101 GLU A CA 1
ATOM 828 C C . GLU A 1 101 ? -23.805 -5.813 14.001 1.00 91.38 101 GLU A C 1
ATOM 830 O O . GLU A 1 101 ? -24.464 -5.747 12.958 1.00 91.38 101 GLU A O 1
ATOM 835 N N . LEU A 1 102 ? -22.539 -5.406 14.071 1.00 93.44 102 LEU A N 1
ATOM 836 C CA . LEU A 1 102 ? -21.775 -5.034 12.893 1.00 93.44 102 LEU A CA 1
ATOM 837 C C . LEU A 1 102 ? -21.437 -6.298 12.096 1.00 93.44 102 LEU A C 1
ATOM 839 O O . LEU A 1 102 ? -20.763 -7.196 12.602 1.00 93.44 102 LEU A O 1
ATOM 843 N N . ALA A 1 103 ? -21.855 -6.339 10.831 1.00 91.56 103 ALA A N 1
ATOM 844 C CA . ALA A 1 103 ? -21.492 -7.415 9.912 1.00 91.56 103 ALA A CA 1
ATOM 845 C C . ALA A 1 103 ? -19.967 -7.634 9.872 1.00 91.56 103 ALA A C 1
ATOM 847 O O . ALA A 1 103 ? -19.204 -6.673 9.959 1.00 91.56 103 ALA A O 1
ATOM 848 N N . VAL A 1 104 ? -19.525 -8.883 9.688 1.00 87.88 104 VAL A N 1
ATOM 849 C CA . VAL A 1 104 ? -18.092 -9.241 9.589 1.00 87.88 104 VAL A CA 1
ATOM 850 C C . VAL A 1 104 ? -17.397 -8.464 8.465 1.00 87.88 104 VAL A C 1
ATOM 852 O O . VAL A 1 104 ? -16.270 -8.007 8.625 1.00 87.88 104 VAL A O 1
ATOM 855 N N . LYS A 1 105 ? -18.100 -8.255 7.345 1.00 88.75 105 LYS A N 1
ATOM 856 C CA . LYS A 1 105 ? -17.688 -7.376 6.244 1.00 88.75 1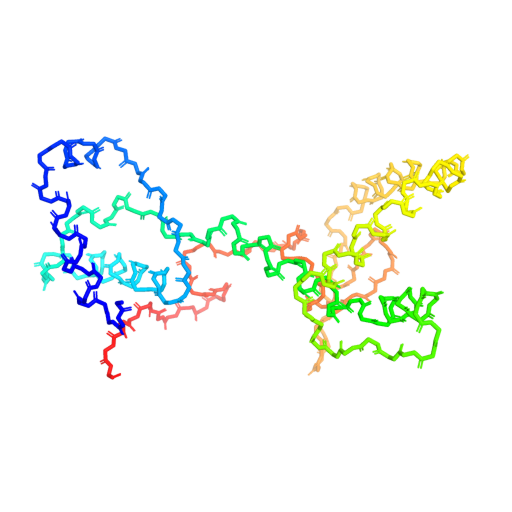05 LYS A CA 1
ATOM 857 C C . LYS A 1 105 ? -18.733 -6.273 6.047 1.00 88.75 105 LYS A C 1
ATOM 859 O O . LYS A 1 105 ? -19.714 -6.482 5.330 1.00 88.75 105 LYS A O 1
ATOM 864 N N . PRO A 1 106 ? -18.589 -5.119 6.714 1.00 90.81 106 PRO A N 1
ATOM 865 C CA . PRO A 1 106 ? -19.523 -4.015 6.550 1.00 90.81 106 PRO A CA 1
ATOM 866 C C . PRO A 1 106 ? -19.395 -3.362 5.165 1.00 90.81 106 PRO A C 1
ATOM 868 O O . PRO A 1 106 ? -18.344 -3.403 4.528 1.00 90.81 106 PRO A O 1
ATOM 871 N N . LYS A 1 107 ? -20.484 -2.735 4.698 1.00 90.62 107 LYS A N 1
ATOM 872 C CA . LYS A 1 107 ? -20.476 -1.916 3.472 1.00 90.62 107 LYS A CA 1
ATOM 873 C C . LYS A 1 107 ? -19.467 -0.769 3.615 1.00 90.62 107 LYS A C 1
ATOM 875 O O . LYS A 1 107 ? -19.336 -0.221 4.705 1.00 90.62 107 LYS A O 1
ATOM 880 N N . VAL A 1 108 ? -18.837 -0.360 2.510 1.00 89.12 108 VAL A N 1
ATOM 881 C CA . VAL A 1 108 ? -17.766 0.662 2.490 1.00 89.12 108 VAL A CA 1
ATOM 882 C C . VAL A 1 108 ? -18.157 1.936 3.243 1.00 89.12 108 VAL A C 1
ATOM 884 O O . VAL A 1 108 ? -17.470 2.312 4.184 1.00 89.12 108 VAL A O 1
ATOM 887 N N . TRP A 1 109 ? -19.319 2.521 2.934 1.00 93.31 109 TRP A N 1
ATOM 888 C CA . TRP A 1 109 ? -19.799 3.735 3.609 1.00 93.31 109 TRP A CA 1
ATOM 889 C C . TRP A 1 109 ? -19.963 3.567 5.128 1.00 93.31 109 TRP A C 1
ATOM 891 O O . TRP A 1 109 ? -19.794 4.515 5.889 1.00 93.31 109 TRP A O 1
ATOM 901 N N . ARG A 1 110 ? -20.291 2.353 5.592 1.00 92.50 110 ARG A N 1
ATOM 902 C CA . ARG A 1 110 ? -20.449 2.058 7.019 1.00 92.50 110 ARG A CA 1
ATOM 903 C C . ARG A 1 110 ? -19.089 1.959 7.703 1.00 92.50 110 ARG A C 1
ATOM 905 O O . ARG A 1 110 ? -18.958 2.442 8.823 1.00 92.50 110 ARG A O 1
ATOM 912 N N . SER A 1 111 ? -18.091 1.375 7.039 1.00 93.38 111 SER A N 1
ATOM 913 C CA . SER A 1 111 ? -16.699 1.404 7.503 1.00 93.38 111 SER A CA 1
ATOM 914 C C . SER A 1 111 ? -16.181 2.836 7.595 1.00 93.38 111 SER A C 1
ATOM 916 O O . SER A 1 111 ? -15.629 3.211 8.624 1.00 93.38 111 SER A O 1
ATOM 918 N N . ASP A 1 112 ? -16.425 3.645 6.563 1.00 94.31 112 ASP A N 1
ATOM 919 C CA . ASP A 1 112 ? -16.009 5.049 6.521 1.00 94.31 112 ASP A CA 1
ATOM 920 C C . ASP A 1 112 ? -16.638 5.860 7.660 1.00 94.31 112 ASP A C 1
ATOM 922 O O . ASP A 1 112 ? -15.932 6.567 8.378 1.00 94.31 112 ASP A O 1
ATOM 926 N N . LEU A 1 113 ? -17.943 5.696 7.898 1.00 94.69 113 LEU A N 1
ATOM 927 C CA . LEU A 1 113 ? -18.640 6.355 9.002 1.00 94.69 113 LEU A CA 1
ATOM 928 C C . LEU A 1 113 ? -18.073 5.949 10.368 1.00 94.69 113 LEU A C 1
ATOM 930 O O . LEU A 1 113 ? -17.836 6.800 11.220 1.00 94.69 113 LEU A O 1
ATOM 934 N N . LEU A 1 114 ? -17.837 4.655 10.588 1.00 95.31 114 LEU A N 1
ATOM 935 C CA . LEU A 1 114 ? -17.284 4.164 11.851 1.00 95.31 114 LEU A CA 1
ATOM 936 C C . LEU A 1 114 ? -15.857 4.663 12.092 1.00 95.31 114 LEU A C 1
ATOM 938 O O . LEU A 1 114 ? -15.528 5.033 13.217 1.00 95.31 114 LEU A O 1
ATOM 942 N N . LEU A 1 115 ? -15.027 4.709 11.049 1.00 96.00 115 LEU A N 1
ATOM 943 C CA . LEU A 1 115 ? -13.683 5.280 11.119 1.00 96.00 115 LEU A CA 1
ATOM 944 C C . LEU A 1 115 ? -13.731 6.776 11.425 1.00 96.00 115 LEU A C 1
ATOM 946 O O . LEU A 1 115 ? -12.999 7.239 12.296 1.00 96.00 115 LEU A O 1
ATOM 950 N N . TYR A 1 116 ? -14.626 7.516 10.771 1.00 96.44 116 TYR A N 1
ATOM 951 C CA . TYR A 1 116 ? -14.824 8.938 11.033 1.00 96.44 116 TYR A CA 1
ATOM 952 C C . TYR A 1 116 ? -15.274 9.200 12.476 1.00 96.44 116 TYR A C 1
ATOM 954 O O . TYR A 1 116 ? -14.736 10.076 13.152 1.00 96.44 116 TYR A O 1
ATOM 962 N N . LEU A 1 117 ? -16.221 8.414 12.989 1.00 95.25 117 LEU A N 1
ATOM 963 C CA . LEU A 1 117 ? -16.699 8.530 14.367 1.00 95.25 117 LEU A CA 1
ATOM 964 C C . LEU A 1 117 ? -15.621 8.157 15.388 1.00 95.25 117 LEU A C 1
ATOM 966 O O . LEU A 1 117 ? -15.475 8.837 16.400 1.00 95.25 117 LEU A O 1
ATOM 970 N N . ALA A 1 118 ? -14.831 7.119 15.114 1.00 95.00 118 ALA A N 1
ATOM 971 C CA . ALA A 1 118 ? -13.696 6.758 15.956 1.00 95.00 118 ALA A CA 1
ATOM 972 C C . ALA A 1 118 ? -12.629 7.863 15.965 1.00 95.00 118 ALA A C 1
ATOM 974 O O . ALA A 1 118 ? -12.131 8.221 17.028 1.00 95.00 118 ALA A O 1
ATOM 975 N N . TYR A 1 119 ? -12.317 8.441 14.803 1.00 94.06 119 TYR A N 1
ATOM 976 C CA . TYR A 1 119 ? -11.358 9.535 14.670 1.00 94.06 119 TYR A CA 1
ATOM 977 C C . TYR A 1 119 ? -11.825 10.811 15.380 1.00 94.06 119 TYR A C 1
ATOM 979 O O . TYR A 1 119 ? -11.086 11.386 16.174 1.00 94.06 119 TYR A O 1
ATOM 987 N N . THR A 1 120 ? -13.065 11.241 15.146 1.00 93.94 120 THR A N 1
ATOM 988 C CA . THR A 1 120 ? -13.632 12.431 15.803 1.00 93.94 120 THR A CA 1
ATOM 989 C C . THR A 1 120 ? -13.803 12.229 17.306 1.00 93.94 120 THR A C 1
ATOM 991 O O . THR A 1 120 ? -13.519 13.138 18.084 1.00 93.94 120 THR A O 1
ATOM 994 N N . GLY A 1 121 ? -14.200 11.028 17.734 1.00 90.50 121 GLY A N 1
ATOM 995 C CA . GLY A 1 121 ? -14.210 10.635 19.140 1.00 90.50 121 GLY A CA 1
ATOM 996 C C . GLY A 1 121 ? -12.815 10.715 19.757 1.00 90.50 121 GLY A C 1
ATOM 997 O O . GLY A 1 121 ? -12.651 11.352 20.796 1.00 90.50 121 GLY A O 1
ATOM 998 N N . TRP A 1 122 ? -11.804 10.157 19.079 1.00 89.88 122 TRP A N 1
ATOM 999 C CA . TRP A 1 122 ? -10.402 10.247 19.487 1.00 89.88 122 TRP A CA 1
ATOM 1000 C C . TRP A 1 122 ? -9.951 11.696 19.636 1.00 89.88 122 TRP A C 1
ATOM 1002 O O . TRP A 1 122 ? -9.415 12.040 20.676 1.00 89.88 122 TRP A O 1
ATOM 1012 N N . LEU A 1 123 ? -10.219 12.571 18.664 1.00 88.56 123 LEU A N 1
ATOM 1013 C CA . LEU A 1 123 ? -9.838 13.984 18.757 1.00 88.56 123 LEU A CA 1
ATOM 1014 C C . LEU A 1 123 ? -10.439 14.704 19.972 1.00 88.56 123 LEU A C 1
ATOM 1016 O O . LEU A 1 123 ? -9.819 15.638 20.468 1.00 88.56 123 LEU A O 1
ATOM 1020 N N . ARG A 1 124 ? -11.607 14.277 20.468 1.00 89.06 124 ARG A N 1
ATOM 1021 C CA . ARG A 1 124 ? -12.229 14.855 21.670 1.00 89.06 124 ARG A CA 1
ATOM 1022 C C . ARG A 1 124 ? -11.612 14.352 22.969 1.00 89.06 124 ARG A C 1
ATOM 1024 O O . ARG A 1 124 ? -11.470 15.134 23.898 1.00 89.06 124 ARG A O 1
ATOM 1031 N N . ILE A 1 125 ? -11.245 13.073 23.037 1.00 84.25 125 ILE A N 1
ATOM 1032 C CA . ILE A 1 125 ? -10.620 12.485 24.237 1.00 84.25 125 ILE A CA 1
ATOM 1033 C C . ILE A 1 125 ? -9.103 12.682 24.266 1.00 84.25 125 ILE A C 1
ATOM 1035 O O . ILE A 1 125 ? -8.502 12.669 25.335 1.00 84.25 125 ILE A O 1
ATOM 1039 N N . LYS A 1 126 ? -8.483 12.878 23.096 1.00 82.44 126 LYS A N 1
ATOM 1040 C CA . LYS A 1 126 ? -7.040 13.030 22.915 1.00 82.44 126 LYS A CA 1
ATOM 1041 C C . LYS A 1 126 ? -6.480 14.130 23.817 1.00 82.44 126 LYS A C 1
ATOM 1043 O O . LYS A 1 126 ? -5.505 13.824 24.483 1.00 82.44 126 LYS A O 1
ATOM 1048 N N . PRO A 1 127 ? -7.049 15.349 23.902 1.00 81.12 127 PRO A N 1
ATOM 1049 C CA . PRO A 1 127 ? -6.554 16.368 24.817 1.00 81.12 127 PRO A CA 1
ATOM 1050 C C . PRO A 1 127 ? -6.531 15.865 26.254 1.00 81.12 127 PRO A C 1
ATOM 1052 O O . PRO A 1 127 ? -5.469 15.881 26.839 1.00 81.12 127 PRO A O 1
ATOM 1055 N N . THR A 1 128 ? -7.630 15.306 26.765 1.00 77.56 128 THR A N 1
ATOM 1056 C CA . THR A 1 128 ? -7.732 14.794 28.143 1.00 77.56 128 THR A CA 1
ATOM 1057 C C . THR A 1 128 ? -6.744 13.662 28.446 1.00 77.56 128 THR A C 1
ATOM 1059 O O . THR A 1 128 ? -6.203 13.595 29.545 1.00 77.56 128 THR A O 1
ATOM 1062 N N . ILE A 1 129 ? -6.493 12.784 27.470 1.00 68.88 129 ILE A N 1
ATOM 1063 C CA . ILE A 1 129 ? -5.547 11.664 27.591 1.00 68.88 129 ILE A CA 1
ATOM 1064 C C . ILE A 1 129 ? -4.093 12.134 27.437 1.00 68.88 129 ILE A C 1
ATOM 1066 O O . ILE A 1 129 ? -3.212 11.591 28.087 1.00 68.88 129 ILE A O 1
ATOM 1070 N N . ILE A 1 130 ? -3.823 13.123 26.581 1.00 64.94 130 ILE A N 1
ATOM 1071 C CA . ILE A 1 130 ? -2.469 13.638 26.317 1.00 64.94 130 ILE A CA 1
ATOM 1072 C C . ILE A 1 130 ? -2.046 14.690 27.348 1.00 64.94 130 ILE A C 1
ATOM 1074 O O . ILE A 1 130 ? -0.858 14.806 27.622 1.00 64.94 130 ILE A O 1
ATOM 1078 N N . THR A 1 131 ? -2.986 15.413 27.966 1.00 56.62 131 THR A N 1
ATOM 1079 C CA . THR A 1 131 ? -2.715 16.273 29.132 1.00 56.62 131 THR A CA 1
ATOM 1080 C C . THR A 1 131 ? -2.374 15.474 30.387 1.00 56.62 131 THR A C 1
ATOM 1082 O O . THR A 1 131 ? -1.858 16.047 31.336 1.00 56.62 131 THR A O 1
ATOM 1085 N N . GLN A 1 132 ? -2.615 14.159 30.403 1.00 55.97 132 GLN A N 1
ATOM 1086 C CA . GLN A 1 132 ? -1.818 13.269 31.243 1.00 55.97 132 GLN A CA 1
ATOM 1087 C C . GLN A 1 132 ? -0.503 13.057 30.485 1.00 55.97 132 GLN A C 1
ATOM 1089 O O . GLN A 1 132 ? -0.485 12.313 29.507 1.00 55.97 132 GLN A O 1
ATOM 1094 N N . GLU A 1 133 ? 0.565 13.742 30.904 1.00 55.19 133 GLU A N 1
ATOM 1095 C CA . GLU A 1 133 ? 1.920 13.864 30.310 1.00 55.19 133 GLU A CA 1
ATOM 1096 C C . GLU A 1 133 ? 2.600 12.558 29.848 1.00 55.19 133 GLU A C 1
ATOM 1098 O O . GLU A 1 133 ? 3.677 12.561 29.262 1.00 55.19 133 GLU A O 1
ATOM 1103 N N . MET A 1 134 ? 1.945 11.417 30.014 1.00 59.12 134 MET A N 1
ATOM 1104 C CA . MET A 1 134 ? 2.449 10.095 29.714 1.00 59.12 134 MET A CA 1
ATOM 1105 C C . MET A 1 134 ? 2.820 9.892 28.253 1.00 59.12 134 MET A C 1
ATOM 1107 O O . MET A 1 134 ? 3.746 9.155 28.009 1.00 59.12 134 MET A O 1
ATOM 1111 N N . SER A 1 135 ? 2.140 10.462 27.254 1.00 60.38 135 SER A N 1
ATOM 1112 C CA . SER A 1 135 ? 2.390 10.040 25.857 1.00 60.38 135 SER A CA 1
ATOM 1113 C C . SER A 1 135 ? 3.664 10.618 25.227 1.00 60.38 135 SER A C 1
ATOM 1115 O O . SER A 1 135 ? 4.369 9.889 24.530 1.00 60.38 135 SER A O 1
ATOM 1117 N N . ALA A 1 136 ? 3.994 11.887 25.483 1.00 65.00 136 ALA A N 1
ATOM 1118 C CA . ALA A 1 136 ? 5.245 12.479 25.005 1.00 65.00 136 ALA A CA 1
ATOM 1119 C C . ALA A 1 136 ? 6.443 11.955 25.809 1.00 65.00 136 ALA A C 1
ATOM 1121 O O . ALA A 1 136 ? 7.445 11.566 25.211 1.00 65.00 136 ALA A O 1
ATOM 1122 N N . GLU A 1 137 ? 6.306 11.851 27.134 1.00 68.62 137 GLU A N 1
ATOM 1123 C CA . GLU A 1 137 ? 7.321 11.248 28.000 1.00 68.62 137 GLU A CA 1
ATOM 1124 C C . GLU A 1 137 ? 7.505 9.756 27.723 1.00 68.62 137 GLU A C 1
ATOM 1126 O O . GLU A 1 137 ? 8.636 9.296 27.634 1.00 68.62 137 GLU A O 1
ATOM 1131 N N . PHE A 1 138 ? 6.429 8.998 27.493 1.00 74.38 138 PHE A N 1
ATOM 1132 C CA . PHE A 1 138 ? 6.502 7.588 27.104 1.00 74.38 138 PHE A CA 1
ATOM 1133 C C . PHE A 1 138 ? 7.202 7.422 25.766 1.00 74.38 138 PHE A C 1
ATOM 1135 O O . PHE A 1 138 ? 8.059 6.557 25.649 1.00 74.38 138 PHE A O 1
ATOM 1142 N N . LEU A 1 139 ? 6.862 8.227 24.752 1.00 71.00 139 LEU A N 1
ATOM 1143 C CA . LEU A 1 139 ? 7.537 8.145 23.458 1.00 71.00 139 LEU A CA 1
ATOM 1144 C C . LEU A 1 139 ? 9.017 8.514 23.595 1.00 71.00 139 LEU A C 1
ATOM 1146 O O . LEU A 1 139 ? 9.863 7.795 23.071 1.00 71.00 139 LEU A O 1
ATOM 1150 N N . LEU A 1 140 ? 9.340 9.582 24.326 1.00 74.31 140 LEU A N 1
ATOM 1151 C CA . LEU A 1 140 ? 10.720 10.001 24.559 1.00 74.31 140 LEU A CA 1
ATOM 1152 C C . LEU A 1 140 ? 11.510 8.941 25.346 1.00 74.31 140 LEU A C 1
ATOM 1154 O O . LEU A 1 140 ? 12.593 8.552 24.914 1.00 74.31 140 LEU A O 1
ATOM 1158 N N . SER A 1 141 ? 10.940 8.409 26.429 1.00 78.19 141 SER A N 1
ATOM 1159 C CA . SER A 1 141 ? 11.492 7.305 27.225 1.00 78.19 141 SER A CA 1
ATOM 1160 C C . SER A 1 141 ? 11.682 6.056 26.377 1.00 78.19 141 SER A C 1
ATOM 1162 O O . SER A 1 141 ? 12.748 5.453 26.404 1.00 78.19 141 SER A O 1
ATOM 1164 N N . LEU A 1 142 ? 10.694 5.699 25.555 1.00 78.88 142 LEU A N 1
ATOM 1165 C CA . LEU A 1 142 ? 10.768 4.550 24.663 1.00 78.88 142 LEU A CA 1
ATOM 1166 C C . LEU A 1 142 ? 11.906 4.704 23.648 1.00 78.88 142 LEU A C 1
ATOM 1168 O O . LEU A 1 142 ? 12.656 3.757 23.423 1.00 78.88 142 LEU A O 1
ATOM 1172 N N . PHE A 1 143 ? 12.067 5.882 23.041 1.00 75.69 143 PHE A N 1
ATOM 1173 C CA . PHE A 1 143 ? 13.175 6.132 22.118 1.00 75.69 143 PHE A CA 1
ATOM 1174 C C . PHE A 1 143 ? 14.538 6.108 22.824 1.00 75.69 143 PHE A C 1
ATOM 1176 O O . PHE A 1 143 ? 15.499 5.581 22.258 1.00 75.69 143 PHE A O 1
ATOM 1183 N N . ILE A 1 144 ? 14.626 6.614 24.058 1.00 78.50 144 ILE A N 1
ATOM 1184 C CA . ILE A 1 144 ? 15.830 6.524 24.898 1.00 78.50 144 ILE A CA 1
ATOM 1185 C C . ILE A 1 144 ? 16.154 5.057 25.226 1.00 78.50 144 ILE A C 1
ATOM 1187 O O . ILE A 1 144 ? 17.296 4.634 25.059 1.00 78.50 144 ILE A O 1
ATOM 1191 N N . ASP A 1 145 ? 15.161 4.256 25.611 1.00 79.44 145 ASP A N 1
ATOM 1192 C CA . ASP A 1 145 ? 15.323 2.833 25.922 1.00 79.44 145 ASP A CA 1
ATOM 1193 C C . ASP A 1 145 ? 15.733 2.011 24.699 1.00 79.44 145 ASP A C 1
ATOM 1195 O O . ASP A 1 145 ? 16.610 1.151 24.799 1.00 79.44 145 ASP A O 1
ATOM 1199 N N . ILE A 1 146 ? 15.142 2.290 23.532 1.00 76.25 146 ILE A N 1
ATOM 1200 C CA . ILE A 1 146 ? 15.539 1.672 22.261 1.00 76.25 146 ILE A CA 1
ATOM 1201 C C . ILE A 1 146 ? 17.003 1.994 21.954 1.00 76.25 146 ILE A C 1
ATOM 1203 O O . ILE A 1 146 ? 17.758 1.090 21.606 1.00 76.25 146 ILE A O 1
ATOM 1207 N N . ARG A 1 147 ? 17.418 3.258 22.113 1.00 72.31 147 ARG A N 1
ATOM 1208 C CA . ARG A 1 147 ? 18.801 3.690 21.871 1.00 72.31 147 ARG A CA 1
ATOM 1209 C C . ARG A 1 147 ? 19.787 3.029 22.834 1.00 72.31 147 ARG A C 1
ATOM 1211 O O . ARG A 1 147 ? 20.825 2.541 22.403 1.00 72.31 147 ARG A O 1
ATOM 1218 N N . ASN A 1 148 ? 19.472 3.009 24.125 1.00 79.56 148 ASN A N 1
ATOM 1219 C CA . ASN A 1 148 ? 20.364 2.472 25.155 1.00 79.56 148 ASN A CA 1
ATOM 1220 C C . ASN A 1 148 ? 20.488 0.944 25.089 1.00 79.56 148 ASN A C 1
ATOM 1222 O O . ASN A 1 148 ? 21.495 0.385 25.524 1.00 79.56 148 ASN A O 1
ATOM 1226 N N . LYS A 1 149 ? 19.471 0.265 24.549 1.00 79.50 149 LYS A N 1
ATOM 1227 C CA . LYS A 1 149 ? 19.422 -1.198 24.428 1.00 79.50 149 LYS A CA 1
ATOM 1228 C C . LYS A 1 149 ? 19.590 -1.685 22.988 1.00 79.50 149 LYS A C 1
ATOM 1230 O O . LYS A 1 149 ? 19.195 -2.813 22.666 1.00 79.50 149 LYS A O 1
ATOM 1235 N N . ASP A 1 150 ? 20.185 -0.860 22.128 1.00 73.88 150 ASP A N 1
ATOM 1236 C CA . ASP A 1 150 ? 20.472 -1.236 20.748 1.00 73.88 150 ASP A CA 1
ATOM 1237 C C . ASP A 1 150 ? 21.377 -2.480 20.690 1.00 73.88 150 ASP A C 1
ATOM 1239 O O . ASP A 1 150 ? 22.254 -2.689 21.530 1.00 73.88 150 ASP A O 1
ATOM 1243 N N . GLY A 1 151 ? 21.097 -3.375 19.742 1.00 74.56 151 GLY A N 1
ATOM 1244 C CA . GLY A 1 151 ? 21.793 -4.660 19.595 1.00 74.56 151 GLY A CA 1
ATOM 1245 C C . GLY A 1 151 ? 21.556 -5.697 20.709 1.00 74.56 151 GLY A C 1
ATOM 1246 O O . GLY A 1 151 ? 22.018 -6.832 20.584 1.00 74.56 151 GLY A O 1
ATOM 1247 N N . GLN A 1 152 ? 20.822 -5.367 21.780 1.00 79.00 152 GLN A N 1
ATOM 1248 C CA . GLN A 1 152 ? 20.564 -6.293 22.896 1.00 79.00 152 GLN A CA 1
ATOM 1249 C C . GLN A 1 152 ? 19.340 -7.190 22.674 1.00 79.00 152 GLN A C 1
ATOM 1251 O O . GLN A 1 152 ? 19.177 -8.199 23.364 1.00 79.00 152 GLN A O 1
ATOM 1256 N N . SER A 1 153 ? 18.484 -6.841 21.709 1.00 80.19 153 SER A N 1
ATOM 1257 C CA . SER A 1 153 ? 17.339 -7.666 21.319 1.00 80.19 153 SER A CA 1
ATOM 1258 C C . SER A 1 153 ? 17.818 -8.923 20.595 1.00 80.19 153 SER A C 1
ATOM 1260 O O . SER A 1 153 ? 18.675 -8.861 19.712 1.00 80.19 153 SER A O 1
ATOM 1262 N N . LYS A 1 154 ? 17.280 -10.082 20.976 1.00 81.00 154 LYS A N 1
ATOM 1263 C CA . LYS A 1 154 ? 17.773 -11.385 20.513 1.00 81.00 154 LYS A CA 1
ATOM 1264 C C . LYS A 1 154 ? 16.624 -12.256 20.050 1.00 81.00 154 LYS A C 1
ATOM 1266 O O . LYS A 1 154 ? 15.585 -12.345 20.698 1.00 81.00 154 LYS A O 1
ATOM 1271 N N . ILE A 1 155 ? 16.841 -12.952 18.942 1.00 74.62 155 ILE A N 1
ATOM 1272 C CA . ILE A 1 155 ? 15.927 -14.000 18.504 1.00 74.62 155 ILE A CA 1
ATOM 1273 C C . ILE A 1 155 ? 16.161 -15.223 19.387 1.00 74.62 155 ILE A C 1
ATOM 1275 O O . ILE A 1 155 ? 17.241 -15.810 19.385 1.00 74.62 155 ILE A O 1
ATOM 1279 N N . THR A 1 156 ? 15.133 -15.611 20.130 1.00 70.69 156 THR A N 1
ATOM 1280 C CA . THR A 1 156 ? 15.091 -16.831 20.928 1.00 70.69 156 THR A CA 1
ATOM 1281 C C . THR A 1 156 ? 14.334 -17.890 20.126 1.00 70.69 156 THR A C 1
ATOM 1283 O O . THR A 1 156 ? 13.105 -17.921 20.021 1.00 70.69 156 THR A O 1
ATOM 1286 N N . SER A 1 157 ? 15.086 -18.771 19.468 1.00 60.91 157 SER A N 1
ATOM 1287 C CA . SER A 1 157 ? 14.522 -19.881 18.701 1.00 60.91 157 SER A CA 1
ATOM 1288 C C . SER A 1 157 ? 14.100 -21.021 19.629 1.00 60.91 157 SER A C 1
ATOM 1290 O O . SER A 1 157 ? 14.945 -21.683 20.227 1.00 60.91 157 SER A O 1
ATOM 1292 N N . SER A 1 158 ? 12.793 -21.293 19.703 1.00 57.00 158 SER A N 1
ATOM 1293 C CA . SER A 1 158 ? 12.257 -22.539 20.264 1.00 57.00 158 SER A CA 1
ATOM 1294 C C . SER A 1 158 ? 11.722 -23.431 19.138 1.00 57.00 158 SER A C 1
ATOM 1296 O O . SER A 1 158 ? 11.179 -22.926 18.155 1.00 57.00 158 SER A O 1
ATOM 1298 N N . LYS A 1 159 ? 11.838 -24.759 19.286 1.00 54.38 159 LYS A N 1
ATOM 1299 C CA . LYS A 1 159 ? 11.553 -25.796 18.264 1.00 54.38 159 LYS A CA 1
ATOM 1300 C C . LYS A 1 159 ? 10.138 -25.775 17.632 1.00 54.38 159 LYS A C 1
ATOM 1302 O O . LYS A 1 159 ? 9.874 -26.587 16.753 1.00 54.38 159 LYS A O 1
ATOM 1307 N N . LYS A 1 160 ? 9.224 -24.882 18.041 1.00 56.84 160 LYS A N 1
ATOM 1308 C CA . LYS A 1 160 ? 7.875 -24.736 17.448 1.00 56.84 160 LYS A CA 1
ATOM 1309 C C . LYS A 1 160 ? 7.447 -23.301 17.101 1.00 56.84 160 LYS A C 1
ATOM 1311 O O . LYS A 1 160 ? 6.546 -23.158 16.277 1.00 56.84 160 LYS A O 1
ATOM 1316 N N . ARG A 1 161 ? 8.048 -22.250 17.681 1.00 59.31 161 ARG A N 1
ATOM 1317 C CA . ARG A 1 161 ? 7.785 -20.832 17.344 1.00 59.31 161 ARG A CA 1
ATOM 1318 C C . ARG A 1 161 ? 9.021 -19.979 17.643 1.00 59.31 161 ARG A C 1
ATOM 1320 O O . ARG A 1 161 ? 9.543 -20.026 18.759 1.00 59.31 161 ARG A O 1
ATOM 1327 N N . SER A 1 162 ? 9.468 -19.206 16.657 1.00 68.69 162 SER A N 1
ATOM 1328 C CA . SER A 1 162 ? 10.553 -18.236 16.817 1.00 68.69 162 SER A CA 1
ATOM 1329 C C . SER A 1 162 ? 10.016 -16.992 17.520 1.00 68.69 162 SER A C 1
ATOM 1331 O O . SER A 1 162 ? 9.080 -16.359 17.026 1.00 68.69 162 SER A O 1
ATOM 1333 N N . LYS A 1 163 ? 10.589 -16.662 18.676 1.00 77.50 163 LYS A N 1
ATOM 1334 C CA . LYS A 1 163 ? 10.287 -15.441 19.422 1.00 77.50 163 LYS A CA 1
ATOM 1335 C C . LYS A 1 163 ? 11.463 -14.476 19.300 1.00 77.50 163 LYS A C 1
ATOM 1337 O O . LYS A 1 163 ? 12.592 -14.885 19.035 1.00 77.50 163 LYS A O 1
ATOM 1342 N N . CYS A 1 164 ? 11.184 -13.193 19.439 1.00 78.62 164 CYS A N 1
ATOM 1343 C CA . CYS A 1 164 ? 12.188 -12.150 19.540 1.00 78.62 164 CYS A CA 1
ATOM 1344 C C . CYS A 1 164 ? 12.026 -11.479 20.897 1.00 78.62 164 CYS A C 1
ATOM 1346 O O . CYS A 1 164 ? 10.968 -10.915 21.179 1.00 78.62 164 CYS A O 1
ATOM 1348 N N . PHE A 1 165 ? 13.066 -11.548 21.719 1.00 83.88 165 PHE A N 1
ATOM 1349 C CA . PHE A 1 165 ? 13.150 -10.762 22.933 1.00 83.88 165 PHE A CA 1
ATOM 1350 C C . PHE A 1 165 ? 13.495 -9.323 22.554 1.00 83.88 165 PHE A C 1
ATOM 1352 O O . PHE A 1 165 ? 14.576 -9.063 22.015 1.00 83.88 165 PHE A O 1
ATOM 1359 N N . LEU A 1 166 ? 12.579 -8.396 22.824 1.00 80.88 166 LEU A N 1
ATOM 1360 C CA . LEU A 1 166 ? 12.777 -6.971 22.606 1.00 80.88 166 LEU A CA 1
ATOM 1361 C C . LEU A 1 166 ? 13.301 -6.331 23.892 1.00 80.88 166 LEU A C 1
ATOM 1363 O O . LEU A 1 166 ? 12.544 -6.112 24.836 1.00 80.88 166 LEU A O 1
ATOM 1367 N N . ALA A 1 167 ? 14.589 -5.990 23.917 1.00 78.38 167 ALA A N 1
ATOM 1368 C CA . ALA A 1 167 ? 15.253 -5.465 25.112 1.00 78.38 167 ALA A CA 1
ATOM 1369 C C . ALA A 1 167 ? 14.640 -4.137 25.605 1.00 78.38 167 ALA A C 1
ATOM 1371 O O . ALA A 1 167 ? 14.505 -3.923 26.812 1.00 78.38 167 ALA A O 1
ATOM 1372 N N . ALA A 1 168 ? 14.198 -3.276 24.680 1.00 77.81 168 ALA A N 1
ATOM 1373 C CA . ALA A 1 168 ? 13.503 -2.022 24.992 1.00 77.81 168 ALA A CA 1
ATOM 1374 C C . ALA A 1 168 ? 12.207 -2.240 25.78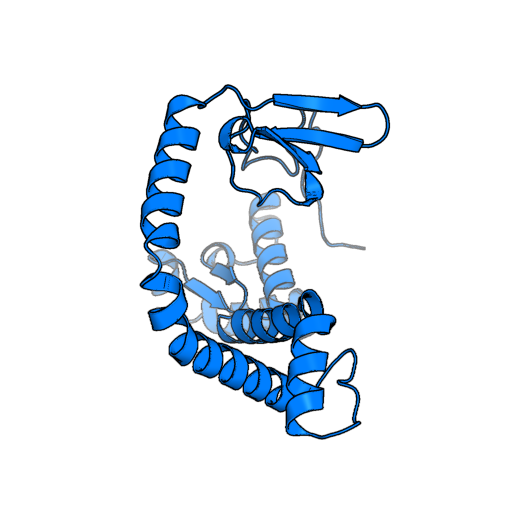9 1.00 77.81 168 ALA A C 1
ATOM 1376 O O . ALA A 1 168 ? 11.899 -1.460 26.681 1.00 77.81 168 ALA A O 1
ATOM 1377 N N . PHE A 1 169 ? 11.498 -3.337 25.521 1.00 78.31 169 PHE A N 1
ATOM 1378 C CA . PHE A 1 169 ? 10.204 -3.650 26.132 1.00 78.31 169 PHE A CA 1
ATOM 1379 C C . PHE A 1 169 ? 10.288 -4.741 27.206 1.00 78.31 169 PHE A C 1
ATOM 1381 O O . PHE A 1 169 ? 9.273 -5.064 27.816 1.00 78.31 169 PHE A O 1
ATOM 1388 N N . ASN A 1 170 ? 11.474 -5.328 27.411 1.00 81.81 170 ASN A N 1
ATOM 1389 C CA . ASN A 1 170 ? 11.705 -6.485 28.277 1.00 81.81 170 ASN A CA 1
ATOM 1390 C C . ASN A 1 170 ? 10.667 -7.609 28.068 1.00 81.81 170 ASN A C 1
ATOM 1392 O O . ASN A 1 170 ? 10.133 -8.172 29.022 1.00 81.81 170 ASN A O 1
ATOM 1396 N N . ALA A 1 171 ? 10.336 -7.894 26.807 1.00 81.38 171 ALA A N 1
ATOM 1397 C CA . ALA A 1 171 ? 9.242 -8.789 26.448 1.00 81.38 171 ALA A CA 1
ATOM 1398 C C . ALA A 1 171 ? 9.586 -9.655 25.234 1.00 81.38 171 ALA A C 1
ATOM 1400 O O . ALA A 1 171 ? 10.273 -9.216 24.310 1.00 81.38 171 ALA A O 1
ATOM 1401 N N . ASP A 1 172 ? 9.049 -10.873 25.214 1.00 79.62 172 ASP A N 1
ATOM 1402 C CA . ASP A 1 172 ? 9.108 -11.761 24.057 1.00 79.62 172 ASP A CA 1
ATOM 1403 C C . ASP A 1 172 ? 7.919 -11.526 23.121 1.00 79.62 172 ASP A C 1
ATOM 1405 O O . ASP A 1 172 ? 6.759 -11.657 23.518 1.00 79.62 172 ASP A O 1
ATOM 1409 N N . VAL A 1 173 ? 8.205 -11.270 21.847 1.00 76.62 173 VAL A N 1
ATOM 1410 C CA . VAL A 1 173 ? 7.194 -11.088 20.799 1.00 76.62 173 VAL A CA 1
ATOM 1411 C C . VAL A 1 173 ? 7.331 -12.186 19.748 1.00 76.62 173 VAL A C 1
ATOM 1413 O O . VAL A 1 173 ? 8.433 -12.607 19.396 1.00 76.62 173 VAL A O 1
ATOM 1416 N N . ASP A 1 174 ? 6.205 -12.684 19.238 1.00 76.12 174 ASP A N 1
ATOM 1417 C CA . ASP A 1 174 ? 6.209 -13.610 18.103 1.00 76.12 174 ASP A CA 1
ATOM 1418 C C . ASP A 1 174 ? 6.676 -12.864 16.842 1.00 76.12 174 ASP A C 1
ATOM 1420 O O . ASP A 1 174 ? 6.146 -11.807 16.497 1.00 76.12 174 ASP A O 1
ATOM 1424 N N . ILE A 1 175 ? 7.665 -13.418 16.136 1.00 68.75 175 ILE A N 1
ATOM 1425 C CA . ILE A 1 175 ? 8.288 -12.773 14.970 1.00 68.75 175 ILE A CA 1
ATOM 1426 C C . ILE A 1 175 ? 7.270 -12.435 13.871 1.00 68.75 175 ILE A C 1
ATOM 1428 O O . ILE A 1 175 ? 7.462 -11.463 13.148 1.00 68.75 175 ILE A O 1
ATOM 1432 N N . LYS A 1 176 ? 6.153 -13.170 13.764 1.00 66.31 176 LYS A N 1
ATOM 1433 C CA . LYS A 1 176 ? 5.094 -12.884 12.775 1.00 66.31 176 LYS A CA 1
ATOM 1434 C C . LYS A 1 176 ? 4.368 -11.556 13.014 1.00 66.31 176 LYS A C 1
ATOM 1436 O O . LYS A 1 176 ? 3.658 -11.087 12.131 1.00 66.31 176 LYS A O 1
ATOM 1441 N N . TRP A 1 177 ? 4.499 -11.006 14.217 1.00 61.12 177 TRP A N 1
ATOM 1442 C CA . TRP A 1 177 ? 3.812 -9.805 14.684 1.00 61.12 177 TRP A CA 1
ATOM 1443 C C . TRP A 1 177 ? 4.752 -8.603 14.696 1.00 61.12 177 TRP A C 1
ATOM 1445 O O . TRP A 1 177 ? 4.303 -7.478 14.908 1.00 61.12 177 TRP A O 1
ATOM 1455 N N . LEU A 1 178 ? 6.050 -8.830 14.466 1.00 58.12 178 LEU A N 1
ATOM 1456 C CA . LEU A 1 178 ? 6.994 -7.747 14.283 1.00 58.12 178 LEU A CA 1
ATOM 1457 C C . LEU A 1 178 ? 6.641 -7.027 12.977 1.00 58.12 178 LEU A C 1
ATOM 1459 O O . LEU A 1 178 ? 6.528 -7.676 11.931 1.00 58.12 178 LEU A O 1
ATOM 1463 N N . PRO A 1 179 ? 6.492 -5.691 13.003 1.00 48.69 179 PRO A N 1
ATOM 1464 C CA . PRO A 1 179 ? 6.554 -4.904 11.785 1.00 48.69 179 PRO A CA 1
ATOM 1465 C C . PRO A 1 179 ? 7.821 -5.321 11.039 1.00 48.69 179 PRO A C 1
ATOM 1467 O O . PRO A 1 179 ? 8.864 -5.515 11.664 1.00 48.69 179 PRO A O 1
ATOM 1470 N N . THR A 1 180 ? 7.756 -5.448 9.717 1.00 49.16 180 THR A N 1
ATOM 1471 C CA . THR A 1 180 ? 8.864 -5.856 8.831 1.00 49.16 180 THR A CA 1
ATOM 1472 C C . THR A 1 180 ? 10.072 -4.894 8.837 1.00 49.16 180 THR A C 1
ATOM 1474 O O . THR A 1 180 ? 10.839 -4.860 7.881 1.00 49.16 180 THR A O 1
ATOM 1477 N N . GLY A 1 181 ? 10.244 -4.082 9.884 1.00 44.28 181 GLY A N 1
ATOM 1478 C CA . GLY A 1 181 ? 11.147 -2.942 9.945 1.00 44.28 181 GLY A CA 1
ATOM 1479 C C . GLY A 1 181 ? 11.756 -2.637 11.317 1.00 44.28 181 GLY A C 1
ATOM 1480 O O . GLY A 1 181 ? 12.004 -1.466 11.573 1.00 44.28 181 GLY A O 1
ATOM 1481 N N . TYR A 1 182 ? 12.036 -3.625 12.180 1.00 43.00 182 TYR A N 1
ATOM 1482 C CA . TYR A 1 182 ? 12.961 -3.407 13.309 1.00 43.00 182 TYR A CA 1
ATOM 1483 C C . TYR A 1 182 ? 14.213 -4.287 13.252 1.00 43.00 182 TYR A C 1
ATOM 1485 O O . TYR A 1 182 ? 14.204 -5.394 12.717 1.00 43.00 182 TYR A O 1
ATOM 1493 N N . HIS A 1 183 ? 15.298 -3.709 13.775 1.00 43.19 183 HIS A N 1
ATOM 1494 C CA . HIS A 1 183 ? 16.696 -4.108 13.639 1.00 43.19 183 HIS A CA 1
ATOM 1495 C C . HIS A 1 183 ? 16.986 -5.533 14.140 1.00 43.19 183 HIS A C 1
ATOM 1497 O O . HIS A 1 183 ? 16.960 -5.814 15.336 1.00 43.19 183 HIS A O 1
ATOM 1503 N N . VAL A 1 184 ? 17.323 -6.420 13.199 1.00 42.47 184 VAL A N 1
ATOM 1504 C CA . VAL A 1 184 ? 17.872 -7.764 13.432 1.00 42.47 184 VAL A CA 1
ATOM 1505 C C . VAL A 1 184 ? 19.334 -7.777 12.964 1.00 42.47 184 VAL A C 1
ATOM 1507 O O . VAL A 1 184 ? 19.660 -7.155 11.954 1.00 42.47 184 VAL A O 1
ATOM 1510 N N . LEU A 1 185 ? 20.201 -8.524 13.667 1.00 43.62 185 LEU A N 1
ATOM 1511 C CA . LEU A 1 185 ? 21.653 -8.670 13.428 1.00 43.62 185 LEU A CA 1
ATOM 1512 C C . LEU A 1 185 ? 22.065 -9.042 11.979 1.00 43.62 185 LEU A C 1
ATOM 1514 O O . LEU A 1 185 ? 23.227 -8.859 11.623 1.00 43.62 185 LEU A O 1
ATOM 1518 N N . LYS A 1 186 ? 21.146 -9.515 11.119 1.00 52.94 186 LYS A N 1
ATOM 1519 C CA . LYS A 1 186 ? 21.303 -9.476 9.652 1.00 52.94 186 LYS A CA 1
ATOM 1520 C C . LYS A 1 186 ? 20.037 -8.970 8.966 1.00 52.94 186 LYS A C 1
ATOM 1522 O O . LYS A 1 186 ? 18.928 -9.405 9.265 1.00 52.94 186 LYS A O 1
ATOM 1527 N N . LYS A 1 187 ? 20.256 -8.064 8.014 1.00 46.06 187 LYS A N 1
ATOM 1528 C CA . LYS A 1 187 ? 19.246 -7.383 7.203 1.00 46.06 187 LYS A CA 1
ATOM 1529 C C . LYS A 1 187 ? 18.620 -8.336 6.166 1.00 46.06 187 LYS A C 1
ATOM 1531 O O . LYS A 1 187 ? 19.370 -9.115 5.572 1.00 46.06 187 LYS A O 1
ATOM 1536 N N . PRO A 1 188 ? 17.309 -8.233 5.882 1.00 48.38 188 PRO A N 1
ATOM 1537 C CA . PRO A 1 188 ? 16.723 -8.839 4.687 1.00 48.38 188 PRO A CA 1
ATOM 1538 C C . PRO A 1 188 ? 17.412 -8.328 3.401 1.00 48.38 188 PRO A C 1
ATOM 1540 O O . PRO A 1 188 ? 17.727 -7.141 3.274 1.00 48.38 188 PRO A O 1
ATOM 1543 N N . SER A 1 189 ? 17.701 -9.228 2.463 1.00 50.75 189 SER A N 1
ATOM 1544 C CA . SER A 1 189 ? 18.368 -9.005 1.176 1.00 50.75 189 SER A CA 1
ATOM 1545 C C . SER A 1 189 ? 17.358 -8.594 0.102 1.00 50.75 189 SER A C 1
ATOM 1547 O O . SER A 1 189 ? 16.261 -9.136 0.016 1.00 50.75 189 SER A O 1
ATOM 1549 N N . LYS A 1 190 ? 17.732 -7.627 -0.743 1.00 46.03 190 LYS A N 1
ATOM 1550 C CA . LYS A 1 190 ? 16.865 -7.097 -1.810 1.00 46.03 190 LYS A CA 1
ATOM 1551 C C . LYS A 1 190 ? 16.876 -7.938 -3.091 1.00 46.03 190 LYS A C 1
ATOM 1553 O O . LYS A 1 190 ? 15.966 -7.814 -3.903 1.00 46.03 190 LYS A O 1
ATOM 1558 N N . ASP A 1 191 ? 17.876 -8.803 -3.239 1.00 45.12 191 ASP A N 1
ATOM 1559 C CA . ASP A 1 191 ? 18.299 -9.351 -4.536 1.00 45.12 191 ASP A CA 1
ATOM 1560 C C . ASP A 1 191 ? 18.144 -10.880 -4.599 1.00 45.12 191 ASP A C 1
ATOM 1562 O O . ASP A 1 191 ? 18.692 -11.563 -5.462 1.00 45.12 191 ASP A O 1
ATOM 1566 N N . LYS A 1 192 ? 17.377 -11.433 -3.656 1.00 50.78 192 LYS A N 1
ATOM 1567 C CA . LYS A 1 192 ? 16.967 -12.833 -3.604 1.00 50.78 192 LYS A CA 1
ATOM 1568 C C . LYS A 1 192 ? 15.456 -12.896 -3.464 1.00 50.78 192 LYS A C 1
ATOM 1570 O O . LYS A 1 192 ? 14.844 -12.034 -2.843 1.00 50.78 192 LYS A O 1
ATOM 1575 N N . PHE A 1 193 ? 14.856 -13.982 -3.943 1.00 51.84 193 PHE A N 1
ATOM 1576 C CA . PHE A 1 193 ? 13.479 -14.302 -3.568 1.00 51.84 193 PHE A CA 1
ATOM 1577 C C . PHE A 1 193 ? 13.339 -14.491 -2.035 1.00 51.84 193 PHE A C 1
ATOM 1579 O O . PHE A 1 193 ? 12.247 -14.302 -1.504 1.00 51.84 193 PHE A O 1
ATOM 1586 N N . CYS A 1 194 ? 14.426 -14.842 -1.314 1.00 43.69 194 CYS A N 1
ATOM 1587 C CA . CYS A 1 194 ? 14.479 -14.879 0.157 1.00 43.69 194 CYS A CA 1
ATOM 1588 C C . CYS A 1 194 ? 15.903 -14.789 0.765 1.00 43.69 194 CYS A C 1
ATOM 1590 O O . CYS A 1 194 ? 16.910 -15.028 0.101 1.00 43.69 194 CYS A O 1
ATOM 1592 N N . ASP A 1 195 ? 15.983 -14.555 2.079 1.00 54.66 195 ASP A N 1
ATOM 1593 C CA . ASP A 1 195 ? 17.211 -14.164 2.801 1.00 54.66 195 ASP A CA 1
ATOM 1594 C C . ASP A 1 195 ? 18.133 -15.312 3.271 1.00 54.66 195 ASP A C 1
ATOM 1596 O O . ASP A 1 195 ? 19.048 -15.101 4.069 1.00 54.66 195 ASP A O 1
ATOM 1600 N N . ALA A 1 196 ? 17.940 -16.542 2.782 1.00 47.81 196 ALA A N 1
ATOM 1601 C CA . ALA A 1 196 ? 18.712 -17.717 3.209 1.00 47.81 196 ALA A CA 1
ATOM 1602 C C . ALA A 1 196 ? 20.122 -17.821 2.568 1.00 47.81 196 ALA A C 1
ATOM 1604 O O . ALA A 1 196 ? 20.389 -17.329 1.464 1.00 47.81 196 ALA A O 1
ATOM 1605 N N . THR A 1 197 ? 21.043 -18.519 3.248 1.00 52.38 197 THR A N 1
ATOM 1606 C CA . THR A 1 197 ? 22.465 -18.684 2.865 1.00 52.38 197 THR A CA 1
ATOM 1607 C C . THR A 1 197 ? 22.710 -19.592 1.654 1.00 52.38 197 THR A C 1
ATOM 1609 O O . THR A 1 197 ? 23.712 -19.413 0.971 1.00 52.38 197 THR A O 1
ATOM 1612 N N . LYS A 1 198 ? 21.794 -20.511 1.322 1.00 51.72 198 LYS A N 1
ATOM 1613 C CA . LYS A 1 198 ? 21.815 -21.320 0.086 1.00 51.72 198 LYS A CA 1
ATOM 1614 C C . LYS A 1 198 ? 20.543 -21.054 -0.729 1.00 51.72 198 LYS A C 1
ATOM 1616 O O . LYS A 1 198 ? 19.636 -21.875 -0.754 1.00 51.72 198 LYS A O 1
ATOM 1621 N N . CYS A 1 199 ? 20.453 -19.884 -1.358 1.00 55.50 199 CYS A N 1
ATOM 1622 C CA . CYS A 1 199 ? 19.369 -19.559 -2.288 1.00 55.50 199 CYS A CA 1
ATOM 1623 C C . CYS A 1 199 ? 19.832 -19.912 -3.714 1.00 55.50 199 CYS A C 1
ATOM 1625 O O . CYS A 1 199 ? 20.672 -19.214 -4.274 1.00 55.50 199 CYS A O 1
ATOM 1627 N N . LYS A 1 200 ? 19.346 -21.034 -4.258 1.00 49.91 200 LYS A N 1
ATOM 1628 C CA . LYS A 1 200 ? 19.554 -21.478 -5.646 1.00 49.91 200 LYS A CA 1
ATOM 1629 C C . LYS A 1 200 ? 18.178 -21.623 -6.295 1.00 49.91 200 LYS A C 1
ATOM 1631 O O . LYS A 1 200 ? 17.610 -22.699 -6.178 1.00 49.91 200 LYS A O 1
ATOM 1636 N N .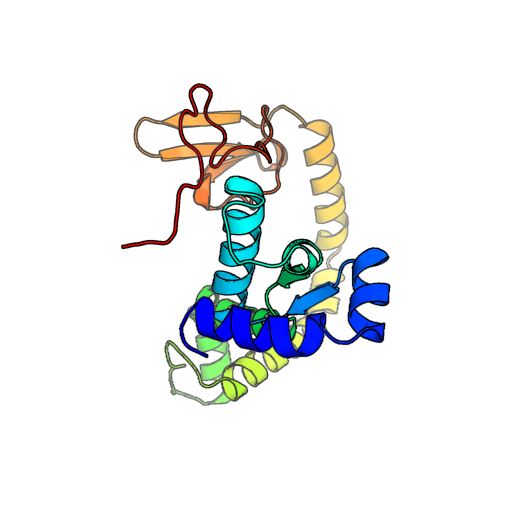 LEU A 1 201 ? 17.625 -20.546 -6.858 1.00 51.72 201 LEU A N 1
ATOM 1637 C CA . LEU A 1 201 ? 16.587 -20.513 -7.909 1.00 51.72 201 LEU A CA 1
ATOM 1638 C C . LEU A 1 201 ? 16.012 -19.094 -8.049 1.00 51.72 201 LEU A C 1
ATOM 1640 O O . LEU A 1 201 ? 15.793 -18.386 -7.065 1.00 51.72 201 LEU A O 1
ATOM 1644 N N . SER A 1 202 ? 15.816 -18.714 -9.309 1.00 51.62 202 SER A N 1
ATOM 1645 C CA . SER A 1 202 ? 15.349 -17.435 -9.846 1.00 51.62 202 SER A CA 1
ATOM 1646 C C . SER A 1 202 ? 13.825 -17.423 -10.059 1.00 51.62 202 SER A C 1
ATOM 1648 O O . SER A 1 202 ? 13.185 -18.472 -10.102 1.00 51.62 202 SER A O 1
ATOM 1650 N N . LEU A 1 203 ? 13.230 -16.232 -10.211 1.00 41.50 203 LEU A N 1
ATOM 1651 C CA . LEU A 1 203 ? 11.837 -16.040 -10.652 1.00 41.50 203 LEU A CA 1
ATOM 1652 C C . LEU A 1 203 ? 11.673 -16.510 -12.119 1.00 41.50 203 LEU A C 1
ATOM 1654 O O . LEU A 1 203 ? 11.689 -15.681 -13.023 1.00 41.50 203 LEU A O 1
ATOM 1658 N N . LEU A 1 204 ? 11.557 -17.820 -12.368 1.00 44.78 204 LEU A N 1
ATOM 1659 C CA . LEU A 1 204 ? 11.257 -18.376 -13.697 1.00 44.78 204 LEU A CA 1
ATOM 1660 C C . LEU A 1 204 ? 9.735 -18.460 -13.947 1.00 44.78 204 LEU A C 1
ATOM 1662 O O . LEU A 1 204 ? 9.001 -19.093 -13.193 1.00 44.78 204 LEU A O 1
ATOM 1666 N N . GLU A 1 205 ? 9.338 -17.756 -15.012 1.00 39.72 205 GLU A N 1
ATOM 1667 C CA . GLU A 1 205 ? 8.178 -17.840 -15.922 1.00 39.72 205 GLU A CA 1
ATOM 1668 C C . GLU A 1 205 ? 6.728 -18.002 -15.403 1.00 39.72 205 GLU A C 1
ATOM 1670 O O . GLU A 1 205 ? 6.326 -19.054 -14.907 1.00 39.72 205 GLU A O 1
ATOM 1675 N N . PRO A 1 206 ? 5.837 -17.022 -15.671 1.00 33.94 206 PRO A N 1
ATOM 1676 C CA . PRO A 1 206 ? 4.417 -17.301 -15.861 1.00 33.94 206 PRO A CA 1
ATOM 1677 C C . PRO A 1 206 ? 4.194 -17.970 -17.230 1.00 33.94 206 PRO A C 1
ATOM 1679 O O . PRO A 1 206 ? 4.231 -17.280 -18.247 1.00 33.94 206 PRO A O 1
ATOM 1682 N N . GLY A 1 207 ? 3.938 -19.285 -17.236 1.00 37.44 207 GLY A N 1
ATOM 1683 C CA . GLY A 1 207 ? 3.639 -20.048 -18.454 1.00 37.44 207 GLY A CA 1
ATOM 1684 C C . GLY A 1 207 ? 3.428 -21.559 -18.263 1.00 37.44 207 GLY A C 1
ATOM 1685 O O . GLY A 1 207 ? 4.211 -22.351 -18.771 1.00 37.44 207 GLY A O 1
ATOM 1686 N N . LYS A 1 208 ? 2.364 -21.960 -17.560 1.00 31.42 208 LYS A N 1
ATOM 1687 C CA . LYS A 1 208 ? 1.505 -23.104 -17.923 1.00 31.42 208 LYS A CA 1
ATOM 1688 C C . LYS A 1 208 ? 0.067 -22.734 -17.588 1.00 31.42 208 LYS A C 1
ATOM 1690 O O . LYS A 1 208 ? -0.125 -22.091 -16.529 1.00 31.42 208 LYS A O 1
#

Sequence (208 aa):
LHSMDAYLKAINTYTQLQSIKQYLNLFIVPVPADFPGQLYIRRAIVHKLMLGDQTSIPDEILRFIPMLGPLHVSLNSRQTTVSVYHKFFNKLFKSIWKKKELAVKPKVWRSDLLLYLAYTGWLRIKPTIITQEMSAEFLLSLFIDIRNKDGQSKITSSKKRSKCFLAAFNADVDIKWLPTGYHVLKKPSKDKFCDATKCKLSLLEPGK